Protein 4ZTK (pdb70)

Foldseek 3Di:
DADDPQADPLLVLQQVLQQVLCVQQVFQKKKKWKAFLAALHTHHIDMDGDDDDDDDLRDDKDFPFQQLQLQLQLLLVQVVDSLVCQLAVPLVVSLVSQVVSFDVSSVVLVVVLQWDVPQDDDPDDRSVVSSSNRSPSTIDGPSSSLSSQSCLLNQQFHNVVVRHRSGDNVSSVVSLCLQCSQVPHLLVLLDDPPAGWRKGWGWDADPDRKIKTKMWTFTSSVRGGMTMIMITIRTWHDDDPDIDGHNNVRVNNSNNSSCSVVD

Radius of gyration: 17.05 Å; Cα contacts (8 Å, |Δi|>4): 601; chains: 1; bounding box: 45×44×46 Å

Structure (mmCIF, N/CA/C/O backbone):
data_4ZTK
#
_entry.id   4ZTK
#
_cell.length_a   47.376
_cell.length_b   72.057
_cell.length_c   75.456
_cell.angle_alpha   90.000
_cell.angle_beta   90.000
_cell.angle_gamma   90.000
#
_symmetry.space_group_name_H-M   'P 21 21 21'
#
loop_
_entity.id
_entity.type
_entity.pdbx_description
1 polymer 'Cell division protein FtsI/penicillin binding protein 2'
2 non-polymer '2-[N-CYCLOHEXYLAMINO]ETHANE SULFONIC ACID'
3 water water
#
loop_
_atom_site.group_PDB
_atom_site.id
_atom_site.type_symbol
_atom_site.label_atom_id
_atom_site.label_alt_id
_atom_site.label_comp_id
_atom_site.label_asym_id
_atom_site.label_entity_id
_atom_site.label_seq_id
_atom_site.pdbx_PDB_ins_code
_atom_site.Cartn_x
_atom_site.Cartn_y
_atom_site.Cartn_z
_atom_site.occupancy
_atom_site.B_iso_or_equiv
_atom_site.auth_seq_id
_atom_site.auth_comp_id
_atom_site.auth_asym_id
_atom_site.auth_atom_id
_atom_site.pdbx_PDB_model_num
ATOM 1 N N . GLU A 1 14 ? 11.586 19.060 25.134 1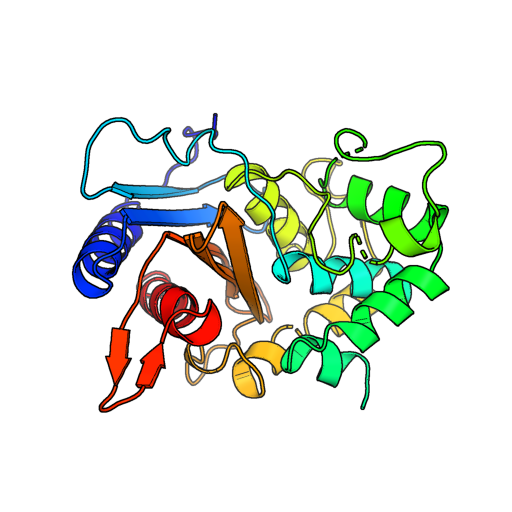.00 80.79 334 GLU A N 1
ATOM 2 C CA . GLU A 1 14 ? 11.457 20.300 25.894 1.00 87.13 334 GLU A CA 1
ATOM 3 C C . GLU A 1 14 ? 12.804 20.826 26.391 1.00 89.27 334 GLU A C 1
ATOM 4 O O . GLU A 1 14 ? 13.748 20.059 26.584 1.00 89.40 334 GLU A O 1
ATOM 10 N N . VAL A 1 15 ? 12.873 22.139 26.602 1.00 90.59 335 VAL A N 1
ATOM 11 C CA . VAL A 1 15 ? 14.112 22.811 26.991 1.00 93.68 335 VAL A CA 1
ATOM 12 C C . VAL A 1 15 ? 14.599 22.392 28.381 1.00 98.24 335 VAL A C 1
ATOM 13 O O . VAL A 1 15 ? 13.800 22.174 29.294 1.00 98.15 335 VAL A O 1
ATOM 17 N N . ASP A 1 16 ? 15.915 22.260 28.524 1.00 101.73 336 ASP A N 1
ATOM 18 C CA . ASP A 1 16 ? 16.530 21.962 29.810 1.00 106.58 336 ASP A CA 1
ATOM 19 C C . ASP A 1 16 ? 16.376 23.175 30.725 1.00 110.19 336 ASP A C 1
ATOM 20 O O . ASP A 1 16 ? 16.523 24.315 30.280 1.00 111.19 336 ASP A O 1
ATOM 25 N N . ILE A 1 17 ? 16.083 22.928 32.000 1.00 108.05 337 ILE A N 1
ATOM 26 C CA . ILE A 1 17 ? 15.761 24.006 32.936 1.00 102.61 337 ILE A CA 1
ATOM 27 C C . ILE A 1 17 ? 16.654 24.037 34.181 1.00 96.14 337 ILE A C 1
ATOM 28 O O . ILE A 1 17 ? 16.402 24.804 35.111 1.00 96.69 337 ILE A O 1
ATOM 33 N N . SER A 1 18 ? 17.703 23.221 34.189 1.00 91.24 338 SER A N 1
ATOM 34 C CA . SER A 1 18 ? 18.503 23.023 35.399 1.00 88.56 338 SER A CA 1
ATOM 35 C C . SER A 1 18 ? 19.491 24.150 35.722 1.00 84.92 338 SER A C 1
ATOM 36 O O . SER A 1 18 ? 19.712 24.466 36.892 1.00 88.38 338 SER A O 1
ATOM 39 N N . HIS A 1 19 ? 20.080 24.756 34.695 1.00 73.94 339 HIS A N 1
ATOM 40 C CA . HIS A 1 19 ? 21.151 25.732 34.904 1.00 69.41 339 HIS A CA 1
ATOM 41 C C . HIS A 1 19 ? 20.653 27.167 35.087 1.00 63.09 339 HIS A C 1
ATOM 42 O O . HIS A 1 19 ? 21.429 28.117 34.984 1.00 61.64 339 HIS A O 1
ATOM 49 N N . LEU A 1 20 ? 19.365 27.316 35.373 1.00 61.95 340 LEU A N 1
ATOM 50 C CA . LEU A 1 20 ? 18.729 28.632 35.427 1.00 58.11 340 LEU A CA 1
ATOM 51 C C . LEU A 1 20 ? 19.321 29.581 36.469 1.00 53.34 340 LEU A C 1
ATOM 52 O O . LEU A 1 20 ? 19.613 29.182 37.594 1.00 58.91 340 LEU A O 1
ATOM 57 N N . ASP A 1 21 ? 19.498 30.839 36.074 1.00 46.11 341 ASP A N 1
ATOM 58 C CA . ASP A 1 21 ? 19.971 31.886 36.975 1.00 49.98 341 ASP A CA 1
ATOM 59 C C . ASP A 1 21 ? 18.841 32.851 37.332 1.00 52.70 341 ASP A C 1
ATOM 60 O O . ASP A 1 21 ? 18.332 33.564 36.465 1.00 54.05 341 ASP A O 1
ATOM 65 N N . PRO A 1 22 ? 18.455 32.879 38.617 1.00 52.28 342 PRO A N 1
ATOM 66 C CA . PRO A 1 22 ? 17.322 33.658 39.135 1.00 46.75 342 PRO A CA 1
ATOM 67 C C . PRO A 1 22 ? 17.358 35.147 38.780 1.00 44.43 342 PRO A C 1
ATOM 68 O O . PRO A 1 22 ? 16.300 35.734 38.555 1.00 44.22 342 PRO A O 1
ATOM 72 N N . ARG A 1 23 ? 18.542 35.746 38.736 1.00 35.30 343 ARG A N 1
ATOM 73 C CA . ARG A 1 23 ? 18.665 37.148 38.340 1.00 44.63 343 ARG A CA 1
ATOM 74 C C . ARG A 1 23 ? 18.327 37.334 36.857 1.00 46.66 343 ARG A C 1
ATOM 75 O O . ARG A 1 23 ? 17.605 38.264 36.481 1.00 40.20 343 ARG A O 1
ATOM 91 N N . GLN A 1 25 ? 16.589 35.212 35.029 1.00 34.23 345 GLN A N 1
ATOM 92 C CA . GLN A 1 25 ? 15.213 34.770 34.851 1.00 39.60 345 GLN A CA 1
ATOM 93 C C . GLN A 1 25 ? 14.218 35.895 35.099 1.00 41.02 345 GLN A C 1
ATOM 94 O O . GLN A 1 25 ? 13.275 36.084 34.334 1.00 37.07 345 GLN A O 1
ATOM 100 N N . GLN A 1 26 ? 14.437 36.642 36.172 1.00 37.94 346 GLN A N 1
ATOM 101 C CA . GLN A 1 26 ? 13.550 37.738 36.528 1.00 38.07 346 GLN A CA 1
ATOM 102 C C . GLN A 1 26 ? 13.591 38.851 35.481 1.00 37.31 346 GLN A C 1
ATOM 103 O O . GLN A 1 26 ? 12.564 39.440 35.151 1.00 46.47 346 GLN A O 1
ATOM 109 N N . ILE A 1 27 ? 14.780 39.126 34.957 1.00 36.19 347 ILE A N 1
ATOM 110 C CA . ILE A 1 27 ? 14.937 40.088 33.869 1.00 35.44 347 ILE A CA 1
ATOM 111 C C . ILE A 1 27 ? 14.103 39.716 32.641 1.00 33.06 347 ILE A C 1
ATOM 112 O O . ILE A 1 27 ? 13.326 40.529 32.141 1.00 41.06 347 ILE A O 1
ATOM 117 N N . VAL A 1 28 ? 14.246 38.487 32.159 1.00 30.10 348 VAL A N 1
ATOM 118 C CA . VAL A 1 28 ? 13.548 38.105 30.933 1.00 33.33 348 VAL A CA 1
ATOM 119 C C . VAL A 1 28 ? 12.043 37.990 31.170 1.00 34.07 348 VAL A C 1
ATOM 120 O O . VAL A 1 28 ? 11.240 38.240 30.271 1.00 33.05 348 VAL A O 1
ATOM 124 N N . GLU A 1 29 ? 11.670 37.631 32.393 1.00 28.56 349 GLU A N 1
ATOM 125 C CA . GLU A 1 29 ? 10.264 37.568 32.775 1.00 42.13 349 GLU A CA 1
ATOM 126 C C . GLU A 1 29 ? 9.572 38.923 32.670 1.00 35.33 349 GLU A C 1
ATOM 127 O O . GLU A 1 29 ? 8.479 39.006 32.134 1.00 39.91 349 GLU A O 1
ATOM 133 N N . LYS A 1 30 ? 10.212 39.979 33.167 1.00 32.99 350 LYS A N 1
ATOM 134 C CA . LYS A 1 30 ? 9.661 41.330 33.052 1.00 35.88 350 LYS A CA 1
ATOM 135 C C . LYS A 1 30 ? 9.606 41.803 31.601 1.00 31.31 350 LYS A C 1
ATOM 136 O O . LYS A 1 30 ? 8.644 42.451 31.185 1.00 35.12 350 LYS A O 1
ATOM 142 N N . GLN A 1 31 ? 10.652 41.499 30.842 1.00 31.38 351 GLN A N 1
ATOM 143 C CA . GLN A 1 31 ? 10.787 42.036 29.492 1.00 33.35 351 GLN A CA 1
ATOM 144 C C . GLN A 1 31 ? 9.847 41.394 28.473 1.00 27.85 351 GLN A C 1
ATOM 145 O O . GLN A 1 31 ? 9.229 42.099 27.676 1.00 34.42 351 GLN A O 1
ATOM 151 N N . ILE A 1 32 ? 9.739 40.067 28.483 1.00 27.37 352 ILE A N 1
ATOM 152 C CA . ILE A 1 32 ? 8.916 39.391 27.472 1.00 27.11 352 ILE A CA 1
ATOM 153 C C . ILE A 1 32 ? 7.426 39.618 27.716 1.00 30.06 352 ILE A C 1
ATOM 154 O O . ILE A 1 32 ? 6.640 39.753 26.779 1.00 31.32 352 ILE A O 1
ATOM 159 N N . THR A 1 33 ? 7.041 39.671 28.984 1.00 30.51 353 THR A N 1
ATOM 160 C CA . THR A 1 33 ? 5.644 39.844 29.330 1.00 30.12 353 THR A CA 1
ATOM 161 C C . THR A 1 33 ? 5.206 41.256 28.913 1.00 40.38 353 THR A C 1
ATOM 162 O O . THR A 1 33 ? 4.096 41.455 28.411 1.00 39.72 353 THR A O 1
ATOM 166 N N . THR A 1 34 ? 6.108 42.221 29.075 1.00 31.99 354 THR A N 1
ATOM 167 C CA . THR A 1 34 ? 5.844 43.605 28.712 1.00 35.65 354 THR A CA 1
ATOM 168 C C . THR A 1 34 ? 5.785 43.740 27.195 1.00 37.01 354 THR A C 1
ATOM 169 O O . THR A 1 34 ? 4.904 44.408 26.652 1.00 33.39 354 THR A O 1
ATOM 173 N N . ALA A 1 35 ? 6.725 43.089 26.520 1.00 28.97 355 ALA A N 1
ATOM 174 C CA . ALA A 1 35 ? 6.813 43.162 25.065 1.00 31.61 355 ALA A CA 1
ATOM 175 C C . ALA A 1 35 ? 5.575 42.569 24.402 1.00 34.18 355 ALA A C 1
ATOM 176 O O . ALA A 1 35 ? 5.020 43.158 23.472 1.00 32.52 355 ALA A O 1
ATOM 178 N N . VAL A 1 36 ? 5.149 41.405 24.887 1.00 32.34 356 VAL A N 1
ATOM 179 C CA . VAL A 1 36 ? 3.981 40.721 24.333 1.00 29.73 356 VAL A CA 1
ATOM 180 C C . VAL A 1 36 ? 2.738 41.596 24.437 1.00 31.51 356 VAL A C 1
ATOM 181 O O . VAL A 1 36 ? 1.954 41.702 23.489 1.00 32.31 356 VAL A O 1
ATOM 185 N N . LYS A 1 37 ? 2.570 42.241 25.585 1.00 31.39 357 LYS A N 1
ATOM 186 C CA . LYS A 1 37 ? 1.448 43.152 25.767 1.00 36.25 357 LYS A CA 1
ATOM 187 C C . LYS A 1 37 ? 1.578 44.388 24.875 1.00 34.91 357 LYS A C 1
ATOM 188 O O . LYS A 1 37 ? 0.612 44.810 24.239 1.00 37.12 357 LYS A O 1
ATOM 194 N N . GLN A 1 38 ? 2.778 44.960 24.833 1.00 32.01 358 GLN A N 1
ATOM 195 C CA . GLN A 1 38 ? 3.032 46.165 24.049 1.00 43.92 358 GLN A CA 1
ATOM 196 C C . GLN A 1 38 ? 2.838 45.927 22.550 1.00 39.38 358 GLN A C 1
ATOM 197 O O . GLN A 1 38 ? 2.402 46.816 21.822 1.00 35.93 358 GLN A O 1
ATOM 203 N N . TYR A 1 39 ? 3.150 44.715 22.104 1.00 37.73 359 TYR A N 1
ATOM 204 C CA . TYR A 1 39 ? 3.089 44.373 20.689 1.00 36.43 359 TYR A CA 1
ATOM 205 C C . TYR A 1 39 ? 1.766 43.716 20.318 1.00 37.44 359 TYR A C 1
ATOM 206 O O . TYR A 1 39 ? 1.585 43.294 19.172 1.00 34.04 359 TYR A O 1
ATOM 215 N N . HIS A 1 40 ? 0.852 43.625 21.284 1.00 35.54 360 HIS A N 1
ATOM 216 C CA . HIS A 1 40 ? -0.400 42.893 21.103 1.00 33.01 360 HIS A CA 1
ATOM 217 C C . HIS A 1 40 ? -0.136 41.516 20.503 1.00 37.67 360 HIS A C 1
ATOM 218 O O . HIS A 1 40 ? -0.895 41.043 19.664 1.00 38.90 360 HIS A O 1
ATOM 225 N N . ALA A 1 41 ? 0.955 40.889 20.923 1.00 33.69 361 ALA A N 1
ATOM 226 C CA . ALA A 1 41 ? 1.394 39.640 20.318 1.00 35.44 361 ALA A CA 1
ATOM 227 C C . ALA A 1 41 ? 0.573 38.452 20.800 1.00 37.95 361 ALA A C 1
ATOM 228 O O . ALA A 1 41 ? 0.023 38.464 21.902 1.00 37.30 361 ALA A O 1
ATOM 230 N N . LYS A 1 42 ? 0.498 37.421 19.967 1.00 40.46 362 LYS A N 1
ATOM 231 C CA . LYS A 1 42 ? -0.142 36.178 20.368 1.00 38.20 362 LYS A CA 1
ATOM 232 C C . LYS A 1 42 ? 0.686 35.512 21.462 1.00 38.97 362 LYS A C 1
ATOM 233 O O . LYS A 1 42 ? 0.147 35.030 22.457 1.00 38.12 362 LYS A O 1
ATOM 239 N N . SER A 1 43 ? 2.002 35.492 21.268 1.00 38.34 363 SER A N 1
ATOM 240 C CA . SER A 1 43 ? 2.921 34.993 22.285 1.00 34.61 363 SER A CA 1
ATOM 241 C C . SER A 1 43 ? 4.323 35.551 22.078 1.00 33.27 363 SER A C 1
ATOM 242 O O . SER A 1 43 ? 4.598 36.244 21.099 1.00 33.12 363 SER A O 1
ATOM 245 N N . GLY A 1 44 ? 5.216 35.232 23.002 1.00 32.12 364 GLY A N 1
ATOM 246 C CA . GLY A 1 44 ? 6.597 35.642 22.872 1.00 29.88 364 GLY A CA 1
ATOM 247 C C . GLY A 1 44 ? 7.465 34.863 23.828 1.00 26.07 364 GLY A C 1
ATOM 248 O O . GLY A 1 44 ? 6.983 34.362 24.840 1.00 31.59 364 GLY A O 1
ATOM 249 N N . VAL A 1 45 ? 8.748 34.767 23.511 1.00 28.38 365 VAL A N 1
ATOM 250 C CA . VAL A 1 45 ? 9.684 34.025 24.338 1.00 32.05 365 VAL A CA 1
ATOM 251 C C . VAL A 1 45 ? 11.056 34.684 24.290 1.00 30.66 365 VAL A C 1
ATOM 252 O O . VAL A 1 45 ? 11.460 35.213 23.255 1.00 30.08 365 VAL A O 1
ATOM 256 N N . ILE A 1 46 ? 11.751 34.681 25.424 1.00 27.55 366 ILE A N 1
ATOM 257 C CA . ILE A 1 46 ? 13.149 35.080 25.475 1.00 27.32 366 ILE A CA 1
ATOM 258 C C . ILE A 1 46 ? 13.968 33.989 26.150 1.00 28.29 366 ILE A C 1
ATOM 259 O O . ILE A 1 46 ? 13.578 33.456 27.192 1.00 29.79 366 ILE A O 1
ATOM 264 N N . ALA A 1 47 ? 15.108 33.660 25.559 1.00 30.35 367 ALA A N 1
ATOM 265 C CA . ALA A 1 47 ? 16.018 32.704 26.167 1.00 34.47 367 ALA A CA 1
ATOM 266 C C . ALA A 1 47 ? 17.422 33.284 26.235 1.00 29.08 367 ALA A C 1
ATOM 267 O O . ALA A 1 47 ? 17.838 34.033 25.347 1.00 25.63 367 ALA A O 1
ATOM 269 N N . ILE A 1 48 ? 18.131 32.958 27.310 1.00 29.94 368 ILE A N 1
ATOM 270 C CA . ILE A 1 48 ? 19.526 33.344 27.475 1.00 31.34 368 ILE A CA 1
ATOM 271 C C . ILE A 1 48 ? 20.348 32.079 27.659 1.00 31.46 368 ILE A C 1
ATOM 272 O O . ILE A 1 48 ? 19.909 31.149 28.319 1.00 30.45 368 ILE A O 1
ATOM 277 N N . ALA A 1 49 ? 21.532 32.041 27.061 1.00 30.69 369 ALA A N 1
ATOM 278 C CA . ALA A 1 49 ? 22.414 30.894 27.205 1.00 30.69 369 ALA A CA 1
ATOM 279 C C . ALA A 1 49 ? 23.829 31.353 27.521 1.00 32.52 369 ALA A C 1
ATOM 280 O O . ALA A 1 49 ? 24.229 32.467 27.177 1.00 28.64 369 ALA A O 1
ATOM 282 N N . ASP A 1 50 ? 24.583 30.480 28.176 1.00 33.72 370 ASP A N 1
ATOM 283 C CA . ASP A 1 50 ? 25.969 30.757 28.529 1.00 38.61 370 ASP A CA 1
ATOM 284 C C . ASP A 1 50 ? 26.896 30.381 27.370 1.00 34.13 370 ASP A C 1
ATOM 285 O O . ASP A 1 50 ? 26.902 29.236 26.923 1.00 38.78 370 ASP A O 1
ATOM 290 N N . PRO A 1 51 ? 27.675 31.355 26.871 1.00 34.60 371 PRO A N 1
ATOM 291 C CA . PRO A 1 51 ? 28.560 31.161 25.714 1.00 40.20 371 PRO A CA 1
ATOM 292 C C . PRO A 1 51 ? 29.576 30.019 25.854 1.00 43.74 371 PRO A C 1
ATOM 293 O O . PRO A 1 51 ? 29.977 29.463 24.839 1.00 51.00 371 PRO A O 1
ATOM 297 N N . GLN A 1 52 ? 29.983 29.677 27.073 1.00 47.97 372 GLN A N 1
ATOM 298 C CA . GLN A 1 52 ? 31.008 28.649 27.268 1.00 58.22 372 GLN A CA 1
ATOM 299 C C . GLN A 1 52 ? 30.460 27.229 27.201 1.00 58.91 372 GLN A C 1
ATOM 300 O O . GLN A 1 52 ? 31.152 26.313 26.759 1.00 60.99 372 GLN A O 1
ATOM 306 N N . THR A 1 53 ? 29.223 27.052 27.649 1.00 57.29 373 THR A N 1
ATOM 307 C CA . THR A 1 53 ? 28.651 25.720 27.803 1.00 52.94 373 THR A CA 1
ATOM 308 C C . THR A 1 53 ? 27.442 25.502 26.905 1.00 48.01 373 THR A C 1
ATOM 309 O O . THR A 1 53 ? 27.095 24.367 26.582 1.00 47.67 373 THR A O 1
ATOM 313 N N . GLY A 1 54 ? 26.788 26.592 26.521 1.00 41.31 374 GLY A N 1
ATOM 314 C CA . GLY A 1 54 ? 25.564 26.501 25.745 1.00 44.28 374 GLY A CA 1
ATOM 315 C C . GLY A 1 54 ? 24.335 26.232 26.599 1.00 45.50 374 GLY A C 1
ATOM 316 O O . GLY A 1 54 ? 23.220 26.160 26.080 1.00 46.03 374 GLY A O 1
ATOM 317 N N . ASN A 1 55 ? 24.534 26.083 27.907 1.00 38.61 375 ASN A N 1
ATOM 318 C CA . ASN A 1 55 ? 23.422 25.863 28.831 1.00 36.51 375 ASN A CA 1
ATOM 319 C C . ASN A 1 55 ? 22.455 27.038 28.837 1.00 34.81 375 ASN A C 1
ATOM 320 O O . ASN A 1 55 ? 22.879 28.191 28.830 1.00 32.02 375 ASN A O 1
ATOM 325 N N . ILE A 1 56 ? 21.160 26.741 28.848 1.00 36.01 376 ILE A N 1
ATOM 326 C CA . ILE A 1 56 ? 20.141 27.764 29.032 1.00 42.47 376 ILE A CA 1
ATOM 327 C C . ILE A 1 56 ? 20.201 28.243 30.472 1.00 46.79 376 ILE A C 1
ATOM 328 O O . ILE A 1 56 ? 20.134 27.432 31.399 1.00 40.06 376 ILE A O 1
ATOM 333 N N . ILE A 1 57 ? 20.336 29.552 30.667 1.00 37.34 377 ILE A N 1
ATOM 334 C CA . ILE A 1 57 ? 20.389 30.103 32.018 1.00 37.59 377 ILE A CA 1
ATOM 335 C C . ILE A 1 57 ? 19.175 30.967 32.334 1.00 37.90 377 ILE A C 1
ATOM 336 O O . ILE A 1 57 ? 19.002 31.418 33.463 1.00 40.75 377 ILE A O 1
ATOM 341 N N . ALA A 1 58 ? 18.342 31.200 31.327 1.00 34.29 378 ALA A N 1
ATOM 342 C CA . ALA A 1 58 ? 17.053 31.846 31.536 1.00 35.16 378 ALA A CA 1
ATOM 343 C C . ALA A 1 58 ? 16.129 31.566 30.360 1.00 32.56 378 ALA A C 1
ATOM 344 O O . ALA A 1 58 ? 16.572 31.472 29.211 1.00 30.99 378 ALA A O 1
ATOM 346 N N . PHE A 1 59 ? 14.843 31.436 30.660 1.00 32.99 379 PHE A N 1
ATOM 347 C CA . PHE A 1 59 ? 13.838 31.112 29.660 1.00 35.53 379 PHE A CA 1
ATOM 348 C C . PHE A 1 59 ? 12.494 31.602 30.178 1.00 36.73 379 PHE A C 1
ATOM 349 O O . PHE A 1 59 ? 12.044 31.172 31.235 1.00 41.85 379 PHE A O 1
ATOM 357 N N . ALA A 1 60 ? 11.855 32.507 29.447 1.00 34.73 380 ALA A N 1
ATOM 358 C CA . ALA A 1 60 ? 10.519 32.957 29.826 1.00 34.13 380 ALA A CA 1
ATOM 359 C C . ALA A 1 60 ? 9.639 33.179 28.608 1.00 36.39 380 ALA A C 1
ATOM 360 O O . ALA A 1 60 ? 10.111 33.622 27.558 1.00 37.12 380 ALA A O 1
ATOM 362 N N . GLU A 1 61 ? 8.358 32.867 28.755 1.00 29.35 381 GLU A N 1
ATOM 363 C CA . GLU A 1 61 ? 7.393 33.101 27.689 1.00 33.40 381 GLU A CA 1
ATOM 364 C C . GLU A 1 61 ? 6.106 33.704 28.239 1.00 30.44 381 GLU A C 1
ATOM 365 O O . GLU A 1 61 ? 5.791 33.551 29.417 1.00 36.52 381 GLU A O 1
ATOM 371 N N . SER A 1 62 ? 5.376 34.397 27.376 1.00 34.79 382 SER A N 1
ATOM 372 C CA . SER A 1 62 ? 4.097 34.991 27.733 1.00 37.53 382 SER A CA 1
ATOM 373 C C . SER A 1 62 ? 3.146 34.822 26.559 1.00 45.72 382 SER A C 1
ATOM 374 O O . SER A 1 62 ? 3.528 35.070 25.413 1.00 36.93 382 SER A O 1
ATOM 377 N N . SER A 1 63 ? 1.920 34.384 26.842 1.00 51.07 383 SER A N 1
ATOM 378 C CA . SER A 1 63 ? 0.914 34.164 25.801 1.00 64.24 383 SER A CA 1
ATOM 379 C C . SER A 1 63 ? -0.408 34.799 26.198 1.00 69.47 383 SER A C 1
ATOM 380 O O . SER A 1 63 ? -0.831 34.681 27.346 1.00 64.18 383 SER A O 1
ATOM 383 N N . LYS A 1 64 ? -1.067 35.462 25.251 1.00 78.37 384 LYS A N 1
ATOM 384 C CA . LYS A 1 64 ? -2.296 36.187 25.568 1.00 86.68 384 LYS A CA 1
ATOM 385 C C . LYS A 1 64 ? -3.510 35.274 25.739 1.00 92.55 384 LYS A C 1
ATOM 386 O O . LYS A 1 64 ? -4.381 35.541 26.568 1.00 93.18 384 LYS A O 1
ATOM 392 N N . ASN A 1 65 ? -3.563 34.194 24.968 1.00 95.53 385 ASN A N 1
ATOM 393 C CA . ASN A 1 65 ? -4.700 33.284 25.039 1.00 99.41 385 ASN A CA 1
ATOM 394 C C . ASN A 1 65 ? -4.332 31.863 25.457 1.00 93.36 385 ASN A C 1
ATOM 395 O O . ASN A 1 65 ? -3.211 31.600 25.893 1.00 89.32 385 ASN A O 1
ATOM 400 N N . LYS A 1 66 ? -5.292 30.955 25.318 1.00 94.37 386 LYS A N 1
ATOM 401 C CA . LYS A 1 66 ? -5.148 29.582 25.784 1.00 92.26 386 LYS A CA 1
ATOM 402 C C . LYS A 1 66 ? -4.665 28.651 24.680 1.00 90.42 386 LYS A C 1
ATOM 403 O O . LYS A 1 66 ? -4.571 29.042 23.517 1.00 95.61 386 LYS A O 1
ATOM 409 N N . GLY A 1 67 ? -4.359 27.414 25.059 1.00 84.06 387 GLY A N 1
ATOM 410 C CA . GLY A 1 67 ? -4.146 26.343 24.103 1.00 80.42 387 GLY A CA 1
ATOM 411 C C . GLY A 1 67 ? -2.829 26.322 23.354 1.00 77.12 387 GLY A C 1
ATOM 412 O O . GLY A 1 67 ? -2.523 25.341 22.676 1.00 76.21 387 GLY A O 1
ATOM 413 N N . LEU A 1 68 ? -2.048 27.392 23.460 1.00 75.18 388 LEU A N 1
ATOM 414 C CA . LEU A 1 68 ? -0.761 27.440 22.776 1.00 72.07 388 LEU A CA 1
ATOM 415 C C . LEU A 1 68 ? 0.206 26.399 23.324 1.00 66.19 388 LEU A C 1
ATOM 416 O O . LEU A 1 68 ? 0.277 26.177 24.534 1.00 59.92 388 LEU A O 1
ATOM 421 N N . GLU A 1 69 ? 0.944 25.755 22.426 1.00 63.39 389 GLU A N 1
ATOM 422 C CA . GLU A 1 69 ? 2.046 24.905 22.842 1.00 58.52 389 GLU A CA 1
ATOM 423 C C . GLU A 1 69 ? 3.146 25.795 23.391 1.00 54.23 389 GLU A C 1
ATOM 424 O O . GLU A 1 69 ? 3.420 26.863 22.845 1.00 56.09 389 GLU A O 1
ATOM 430 N N . SER A 1 70 ? 3.767 25.365 24.482 1.00 49.19 390 SER A N 1
ATOM 431 C CA . SER A 1 70 ? 4.859 26.120 25.066 1.00 44.79 390 SER A CA 1
ATOM 432 C C . SER A 1 70 ? 6.038 26.224 24.103 1.00 44.32 390 SER A C 1
ATOM 433 O O . SER A 1 70 ? 6.320 25.293 23.350 1.00 40.02 390 SER A O 1
ATOM 436 N N . TRP A 1 71 ? 6.733 27.357 24.143 1.00 39.59 391 TRP A N 1
ATOM 437 C CA . TRP A 1 71 ? 7.960 27.526 23.376 1.00 32.84 391 TRP A CA 1
ATOM 438 C C . TRP A 1 71 ? 9.086 26.640 23.903 1.00 38.49 391 TRP A C 1
ATOM 439 O O . TRP A 1 71 ? 10.163 26.591 23.316 1.00 36.76 391 TRP A O 1
ATOM 450 N N . LYS A 1 72 ? 8.845 25.953 25.017 1.00 42.04 392 LYS A N 1
ATOM 451 C CA . LYS A 1 72 ? 9.813 24.997 25.533 1.00 45.08 392 LYS A CA 1
ATOM 452 C C . LYS A 1 72 ? 9.966 23.834 24.560 1.00 43.16 392 LYS A C 1
ATOM 453 O O . LYS A 1 72 ? 11.025 23.210 24.492 1.00 39.18 392 LYS A O 1
ATOM 459 N N . SER A 1 73 ? 8.910 23.548 23.802 1.00 41.84 393 SER A N 1
ATOM 460 C CA . SER A 1 73 ? 8.932 22.420 22.872 1.00 42.96 393 SER A CA 1
ATOM 461 C C . SER A 1 73 ? 8.570 22.775 21.423 1.00 45.96 393 SER A C 1
ATOM 462 O O . SER A 1 73 ? 8.797 21.975 20.513 1.00 44.18 393 SER A O 1
ATOM 465 N N . ARG A 1 74 ? 8.022 23.968 21.211 1.00 41.01 394 ARG A N 1
ATOM 466 C CA . ARG A 1 74 ? 7.499 24.363 19.898 1.00 39.08 394 ARG A CA 1
ATOM 467 C C . ARG A 1 74 ? 8.540 24.345 18.770 1.00 36.21 394 ARG A C 1
ATOM 468 O O . ARG A 1 74 ? 9.654 24.843 18.925 1.00 35.57 394 ARG A O 1
ATOM 476 N N . ILE A 1 75 ? 8.158 23.770 17.635 1.00 38.45 395 ILE A N 1
ATOM 477 C CA . ILE A 1 75 ? 9.043 23.658 16.482 1.00 38.44 395 ILE A CA 1
ATOM 478 C C . ILE A 1 75 ? 8.731 24.741 15.461 1.00 38.57 395 ILE A C 1
ATOM 479 O O . ILE A 1 75 ? 7.580 24.930 15.075 1.00 41.45 395 ILE A O 1
ATOM 484 N N . PHE A 1 76 ? 9.762 25.450 15.019 1.00 36.41 396 PHE A N 1
ATOM 485 C CA . PHE A 1 76 ? 9.567 26.530 14.066 1.00 36.05 396 PHE A CA 1
ATOM 486 C C . PHE A 1 76 ? 10.730 26.626 13.088 1.00 35.46 396 PHE A C 1
ATOM 487 O O . PHE A 1 76 ? 11.719 25.904 13.205 1.00 37.38 396 PHE A O 1
ATOM 495 N N . SER A 1 77 ? 10.589 27.504 12.105 1.00 35.43 397 SER A N 1
ATOM 496 C CA . SER A 1 77 ? 11.652 27.754 11.146 1.00 33.49 397 SER A CA 1
ATOM 497 C C . SER A 1 77 ? 12.447 28.973 11.602 1.00 31.75 397 SER A C 1
ATOM 498 O O . SER A 1 77 ? 11.870 29.927 12.122 1.00 32.09 397 SER A O 1
ATOM 501 N N . PRO A 1 78 ? 13.779 28.934 11.434 1.00 30.75 398 PRO A N 1
ATOM 502 C CA . PRO A 1 78 ? 14.648 30.003 11.933 1.00 28.88 398 PRO A CA 1
ATOM 503 C C . PRO A 1 78 ? 14.670 31.215 11.010 1.00 30.97 398 PRO A C 1
ATOM 504 O O . PRO A 1 78 ? 15.119 32.286 11.423 1.00 26.49 398 PRO A O 1
ATOM 508 N N . GLY A 1 79 ? 14.189 31.045 9.783 1.00 28.81 399 GLY A N 1
ATOM 509 C CA . GLY A 1 79 ? 14.225 32.109 8.798 1.00 22.51 399 GLY A CA 1
ATOM 510 C C . GLY A 1 79 ? 15.639 32.617 8.605 1.00 25.62 399 GLY A C 1
ATOM 511 O O . GLY A 1 79 ? 16.595 31.835 8.632 1.00 24.70 399 GLY A O 1
ATOM 512 N N . SER A 1 80 ? 15.781 33.930 8.451 1.00 20.57 400 SER A N 1
ATOM 513 C CA . SER A 1 80 ? 17.084 34.526 8.152 1.00 22.05 400 SER A CA 1
ATOM 514 C C . SER A 1 80 ? 18.133 34.441 9.277 1.00 23.53 400 SER A C 1
ATOM 515 O O . SER A 1 80 ? 19.293 34.794 9.058 1.00 26.08 400 SER A O 1
ATOM 518 N N . THR A 1 81 ? 17.753 33.970 10.465 1.00 25.29 401 THR A N 1
ATOM 519 C CA . THR A 1 81 ? 18.758 33.738 11.505 1.00 23.25 401 THR A CA 1
ATOM 520 C C . THR A 1 81 ? 19.680 32.564 11.141 1.00 25.67 401 THR A C 1
ATOM 521 O O . THR A 1 81 ? 20.696 32.351 11.797 1.00 22.76 401 THR A O 1
ATOM 525 N N . ILE A 1 82 ? 19.335 31.825 10.085 1.00 26.42 402 ILE A N 1
ATOM 526 C CA . ILE A 1 82 ? 20.221 30.779 9.559 1.00 25.74 402 ILE A CA 1
ATOM 527 C C . ILE A 1 82 ? 21.385 31.372 8.761 1.00 27.20 402 ILE A C 1
ATOM 528 O O . ILE A 1 82 ? 22.433 30.747 8.630 1.00 24.21 402 ILE A O 1
ATOM 533 N N . LYS A 1 83 ? 21.189 32.576 8.225 1.00 25.06 403 LYS A N 1
ATOM 534 C CA . LYS A 1 83 ? 22.135 33.174 7.278 1.00 24.79 403 LYS A CA 1
ATOM 535 C C . LYS A 1 83 ? 23.602 33.229 7.734 1.00 24.44 403 LYS A C 1
ATOM 536 O O . LYS A 1 83 ? 24.493 32.939 6.936 1.00 27.22 403 LYS A O 1
ATOM 542 N N . PRO A 1 84 ? 23.863 33.607 9.006 1.00 22.94 404 PRO A N 1
ATOM 543 C CA . PRO A 1 84 ? 25.259 33.598 9.469 1.00 22.78 404 PRO A CA 1
ATOM 544 C C . PRO A 1 84 ? 25.943 32.240 9.333 1.00 25.17 404 PRO A C 1
ATOM 545 O O . PRO A 1 84 ? 27.147 32.194 9.072 1.00 26.74 404 PRO A O 1
ATOM 549 N N . PHE A 1 85 ? 25.188 31.158 9.500 1.00 22.57 405 PHE A N 1
ATOM 550 C CA . PHE A 1 85 ? 25.754 29.812 9.415 1.00 23.12 405 PHE A CA 1
ATOM 551 C C . PHE A 1 85 ? 25.997 29.383 7.967 1.00 30.22 405 PHE A C 1
ATOM 552 O O . PHE A 1 85 ? 26.974 28.686 7.675 1.00 27.84 405 PHE A O 1
ATOM 560 N N . ILE A 1 86 ? 25.109 29.801 7.068 1.00 25.44 406 ILE A N 1
ATOM 561 C CA . ILE A 1 86 ? 25.320 29.601 5.637 1.00 27.57 406 ILE A CA 1
ATOM 562 C C . ILE A 1 86 ? 26.616 30.287 5.226 1.00 22.58 406 ILE A C 1
ATOM 563 O O . ILE A 1 86 ? 27.456 29.697 4.554 1.00 29.64 406 ILE A O 1
ATOM 568 N N . ALA A 1 87 ? 26.773 31.536 5.650 1.00 25.70 407 ALA A N 1
ATOM 569 C CA . ALA A 1 87 ? 27.975 32.305 5.349 1.00 31.10 407 ALA A CA 1
ATOM 570 C C . ALA A 1 87 ? 29.220 31.651 5.938 1.00 29.64 407 ALA A C 1
ATOM 571 O O . ALA A 1 87 ? 30.257 31.582 5.281 1.00 32.10 407 ALA A O 1
ATOM 573 N N . ALA A 1 88 ? 29.113 31.183 7.179 1.00 33.82 408 ALA A N 1
ATOM 574 C CA . ALA A 1 88 ? 30.233 30.547 7.867 1.00 31.33 408 ALA A CA 1
ATOM 575 C C . ALA A 1 88 ? 30.703 29.313 7.116 1.00 29.54 408 ALA A C 1
ATOM 576 O O . ALA A 1 88 ? 31.901 29.126 6.901 1.00 29.87 408 ALA A O 1
ATOM 578 N N . ALA A 1 89 ? 29.751 28.475 6.716 1.00 31.27 409 ALA A N 1
ATOM 579 C CA . ALA A 1 89 ? 30.062 27.260 5.971 1.00 35.65 409 ALA A CA 1
ATOM 580 C C . ALA A 1 89 ? 30.779 27.584 4.665 1.00 35.39 409 ALA A C 1
ATOM 581 O O . ALA A 1 89 ? 31.742 26.913 4.293 1.00 35.34 409 ALA A O 1
ATOM 583 N N . ALA A 1 90 ? 30.313 28.622 3.977 1.00 32.75 410 ALA A N 1
ATOM 584 C CA . ALA A 1 90 ? 30.876 29.002 2.687 1.00 35.52 410 ALA A CA 1
ATOM 585 C C . ALA A 1 90 ? 32.272 29.592 2.835 1.00 37.60 410 ALA A C 1
ATOM 586 O O . ALA A 1 90 ? 33.178 29.267 2.065 1.00 43.42 410 ALA A O 1
ATOM 588 N N . ILE A 1 91 ? 32.427 30.474 3.817 1.00 32.95 411 ILE A N 1
ATOM 589 C CA . ILE A 1 91 ? 33.706 31.119 4.102 1.00 35.47 411 ILE A CA 1
ATOM 590 C C . ILE A 1 91 ? 34.746 30.101 4.565 1.00 41.04 411 ILE A C 1
ATOM 591 O O . ILE A 1 91 ? 35.918 30.188 4.208 1.00 44.35 411 ILE A O 1
ATOM 596 N N . ASN A 1 92 ? 34.309 29.129 5.357 1.00 39.63 412 ASN A N 1
ATOM 597 C CA . ASN A 1 92 ? 35.235 28.192 5.979 1.00 38.03 412 ASN A CA 1
ATOM 598 C C . ASN A 1 92 ? 35.782 27.135 5.023 1.00 42.55 412 ASN A C 1
ATOM 599 O O . ASN A 1 92 ? 36.858 26.582 5.259 1.00 46.12 412 ASN A O 1
ATOM 604 N N . SER A 1 93 ? 35.046 26.864 3.946 1.00 48.09 413 SER A N 1
ATOM 605 C CA . SER A 1 93 ? 35.427 25.820 2.993 1.00 57.37 413 SER A CA 1
ATOM 606 C C . SER A 1 93 ? 36.386 26.323 1.914 1.00 63.87 413 SER A C 1
ATOM 607 O O . SER A 1 93 ? 36.351 27.491 1.526 1.00 69.31 413 SER A O 1
ATOM 610 N N . ALA A 1 125 ? 28.308 45.500 -2.345 1.00 75.13 445 ALA A N 1
ATOM 611 C CA . ALA A 1 125 ? 27.511 44.295 -2.540 1.00 71.80 445 ALA A CA 1
ATOM 612 C C . ALA A 1 125 ? 28.274 43.051 -2.088 1.00 73.40 445 ALA A C 1
ATOM 613 O O . ALA A 1 125 ? 28.249 42.017 -2.758 1.00 77.61 445 ALA A O 1
ATOM 615 N N . SER A 1 126 ? 28.947 43.161 -0.946 1.00 65.05 446 SER A N 1
ATOM 616 C CA . SER A 1 126 ? 29.752 42.067 -0.408 1.00 53.45 446 SER A CA 1
ATOM 617 C C . SER A 1 126 ? 28.918 41.110 0.439 1.00 43.90 446 SER A C 1
ATOM 618 O O . SER A 1 126 ? 27.739 41.355 0.701 1.00 34.90 446 SER A O 1
ATOM 621 N N . LEU A 1 127 ? 29.538 40.019 0.870 1.00 37.01 447 LEU A N 1
ATOM 622 C CA . LEU A 1 127 ? 28.843 39.051 1.701 1.00 40.19 447 LEU A CA 1
ATOM 623 C C . LEU A 1 127 ? 28.448 39.706 3.020 1.00 43.67 447 LEU A C 1
ATOM 624 O O . LEU A 1 127 ? 27.363 39.453 3.547 1.00 35.63 447 LEU A O 1
ATOM 629 N N . ALA A 1 128 ? 29.322 40.568 3.534 1.00 40.43 448 ALA A N 1
ATOM 630 C CA . ALA A 1 128 ? 29.049 41.293 4.770 1.00 40.53 448 ALA A CA 1
ATOM 631 C C . ALA A 1 128 ? 27.814 42.173 4.623 1.00 34.82 448 ALA A C 1
ATOM 632 O O . ALA A 1 128 ? 27.000 42.273 5.537 1.00 38.30 448 ALA A O 1
ATOM 634 N N . ASP A 1 129 ? 27.684 42.810 3.464 1.00 34.53 449 ASP A N 1
ATOM 635 C CA . ASP A 1 129 ? 26.540 43.669 3.180 1.00 38.22 449 ASP A CA 1
ATOM 636 C C . ASP A 1 129 ? 25.263 42.842 3.104 1.00 39.27 449 ASP A C 1
ATOM 637 O O . ASP A 1 129 ? 24.202 43.272 3.562 1.00 36.70 449 ASP A O 1
ATOM 642 N N . ALA A 1 130 ? 25.377 41.655 2.514 1.00 39.93 450 ALA A N 1
ATOM 643 C CA . ALA A 1 130 ? 24.235 40.767 2.338 1.00 33.82 450 ALA A CA 1
ATOM 644 C C . ALA A 1 130 ? 23.724 40.239 3.675 1.00 31.53 450 ALA A C 1
ATOM 645 O O . ALA A 1 130 ? 22.523 40.069 3.857 1.00 37.09 450 ALA A O 1
ATOM 647 N N . ILE A 1 131 ? 24.633 39.980 4.610 1.00 30.79 451 ILE A N 1
ATOM 648 C CA . ILE A 1 131 ? 24.233 39.599 5.966 1.00 28.59 451 ILE A CA 1
ATOM 649 C C . ILE A 1 131 ? 23.576 40.781 6.690 1.00 29.78 451 ILE A C 1
ATOM 650 O O . ILE A 1 131 ? 22.514 40.638 7.296 1.00 29.89 451 ILE A O 1
ATOM 655 N N . ALA A 1 132 ? 24.214 41.945 6.611 1.00 28.44 452 ALA A N 1
ATOM 656 C CA . ALA A 1 132 ? 23.735 43.157 7.286 1.00 36.05 452 ALA A CA 1
ATOM 657 C C . ALA A 1 132 ? 22.336 43.570 6.834 1.00 33.29 452 ALA A C 1
ATOM 658 O O . ALA A 1 132 ? 21.474 43.880 7.653 1.00 33.27 452 ALA A O 1
ATOM 660 N N . LYS A 1 133 ? 22.115 43.575 5.525 1.00 36.12 453 LYS A N 1
ATOM 661 C CA . LYS A 1 133 ? 20.825 43.970 4.979 1.00 26.40 453 LYS A CA 1
ATOM 662 C C . LYS A 1 133 ? 19.898 42.773 4.812 1.00 30.71 453 LYS A C 1
ATOM 663 O O . LYS A 1 133 ? 18.730 42.933 4.472 1.00 34.12 453 LYS A O 1
ATOM 669 N N . SER A 1 134 ? 20.430 41.581 5.072 1.00 26.58 454 SER A N 1
ATOM 670 C CA . SER A 1 134 ? 19.674 40.333 4.963 1.00 27.92 454 SER A CA 1
ATOM 671 C C . SER A 1 134 ? 19.132 40.115 3.547 1.00 31.33 454 SER A C 1
ATOM 672 O O . SER A 1 134 ? 17.931 39.936 3.347 1.00 34.13 454 SER A O 1
ATOM 675 N N . ILE A 1 135 ? 20.037 40.118 2.575 1.00 33.49 455 ILE A N 1
ATOM 676 C CA . ILE A 1 135 ? 19.670 40.008 1.166 1.00 28.50 455 ILE A CA 1
ATOM 677 C C . ILE A 1 135 ? 19.535 38.545 0.741 1.00 33.74 455 ILE A C 1
ATOM 678 O O . ILE A 1 135 ? 20.529 37.827 0.619 1.00 31.97 455 ILE A O 1
ATOM 683 N N . ASN A 1 136 ? 18.292 38.119 0.527 1.00 33.48 456 ASN A N 1
ATOM 684 C CA . ASN A 1 136 ? 17.974 36.721 0.254 1.00 35.53 456 ASN A CA 1
ATOM 685 C C . ASN A 1 136 ? 18.673 36.135 -0.973 1.00 32.64 456 ASN A C 1
ATOM 686 O O . ASN A 1 136 ? 19.288 35.073 -0.891 1.00 34.19 456 ASN A O 1
ATOM 691 N N . VAL A 1 137 ? 18.570 36.820 -2.107 1.00 30.03 457 VAL A N 1
ATOM 692 C CA . VAL A 1 137 ? 19.127 36.298 -3.355 1.00 39.37 457 VAL A CA 1
ATOM 693 C C . VAL A 1 137 ? 20.630 36.034 -3.230 1.00 39.35 457 VAL A C 1
ATOM 694 O O . VAL A 1 137 ? 21.128 35.029 -3.730 1.00 36.44 457 VAL A O 1
ATOM 698 N N . CYS A 1 138 ? 21.339 36.910 -2.523 1.00 39.18 458 CYS A N 1
ATOM 699 C CA . CYS A 1 138 ? 22.779 36.741 -2.342 1.00 39.21 458 CYS A CA 1
ATOM 700 C C . CYS A 1 138 ? 23.130 35.531 -1.482 1.00 32.72 458 CYS A C 1
ATOM 701 O O . CYS A 1 138 ? 24.000 34.742 -1.851 1.00 32.56 458 CYS A O 1
ATOM 704 N N . LEU A 1 139 ? 22.468 35.387 -0.338 1.00 29.56 459 LEU A N 1
ATOM 705 C CA . LEU A 1 139 ? 22.736 34.246 0.531 1.00 25.60 459 LEU A CA 1
ATOM 706 C C . LEU A 1 139 ? 22.350 32.931 -0.140 1.00 31.76 459 LEU A C 1
ATOM 707 O O . LEU A 1 139 ? 23.008 31.903 0.058 1.00 30.85 459 LEU A O 1
ATOM 712 N N . ILE A 1 140 ? 21.286 32.963 -0.936 1.00 30.92 460 ILE A N 1
ATOM 713 C CA . ILE A 1 140 ? 20.881 31.775 -1.671 1.00 29.54 460 ILE A CA 1
ATOM 714 C C . ILE A 1 140 ? 21.974 31.371 -2.656 1.00 31.37 460 ILE A C 1
ATOM 715 O O . ILE A 1 140 ? 22.344 30.199 -2.748 1.00 31.72 460 ILE A O 1
ATOM 720 N N . ARG A 1 141 ? 22.495 32.355 -3.381 1.00 34.82 461 ARG A N 1
ATOM 721 C CA . ARG A 1 141 ? 23.578 32.113 -4.322 1.00 40.49 461 ARG A CA 1
ATOM 722 C C . ARG A 1 141 ? 24.797 31.554 -3.590 1.00 33.72 461 ARG A C 1
ATOM 723 O O . ARG A 1 141 ? 25.423 30.605 -4.050 1.00 34.83 461 ARG A O 1
ATOM 731 N N . VAL A 1 142 ? 25.115 32.137 -2.441 1.00 27.59 462 VAL A N 1
ATOM 732 C CA . VAL A 1 142 ? 26.213 31.649 -1.618 1.00 29.66 462 VAL A CA 1
ATOM 733 C C . VAL A 1 142 ? 26.011 30.175 -1.256 1.00 31.56 462 VAL A C 1
ATOM 734 O O . VAL A 1 142 ? 26.919 29.358 -1.405 1.00 31.48 462 VAL A O 1
ATOM 738 N N . SER A 1 143 ? 24.804 29.843 -0.809 1.00 35.08 463 SER A N 1
ATOM 739 C CA . SER A 1 143 ? 24.458 28.470 -0.460 1.00 28.33 463 SER A CA 1
ATOM 740 C C . SER A 1 143 ? 24.574 27.517 -1.647 1.00 34.80 463 SER A C 1
ATOM 741 O O . SER A 1 143 ? 25.151 26.431 -1.530 1.00 34.87 463 SER A O 1
ATOM 744 N N . GLN A 1 144 ? 24.025 27.923 -2.789 1.00 32.11 464 GLN A N 1
ATOM 745 C CA . GLN A 1 144 ? 24.032 27.070 -3.971 1.00 35.40 464 GLN A CA 1
ATOM 746 C C . GLN A 1 144 ? 25.436 26.842 -4.513 1.00 39.06 464 GLN A C 1
ATOM 747 O O . GLN A 1 144 ? 25.754 25.753 -4.989 1.00 36.42 464 GLN A O 1
ATOM 753 N N . GLU A 1 145 ? 26.277 27.867 -4.437 1.00 35.24 465 GLU A N 1
ATOM 754 C CA . GLU A 1 145 ? 27.647 27.741 -4.917 1.00 39.54 465 GLU A CA 1
ATOM 755 C C . GLU A 1 145 ? 28.515 26.912 -3.967 1.00 36.63 465 GLU A C 1
ATOM 756 O O . GLU A 1 145 ? 29.465 26.266 -4.398 1.00 37.82 465 GLU A O 1
ATOM 762 N N . ALA A 1 146 ? 28.175 26.919 -2.680 1.00 34.91 466 ALA A N 1
ATOM 763 C CA . ALA A 1 146 ? 28.910 26.133 -1.693 1.00 30.95 466 ALA A CA 1
ATOM 764 C C . ALA A 1 146 ? 28.670 24.645 -1.920 1.00 40.87 466 ALA A C 1
ATOM 765 O O . ALA A 1 146 ? 29.590 23.835 -1.818 1.00 45.70 466 ALA A O 1
ATOM 767 N N . GLY A 1 147 ? 27.427 24.292 -2.229 1.00 39.43 467 GLY A N 1
ATOM 768 C CA . GLY A 1 147 ? 27.094 22.920 -2.565 1.00 32.93 467 GLY A CA 1
ATOM 769 C C . GLY A 1 147 ? 26.457 22.163 -1.420 1.00 38.25 467 GLY A C 1
ATOM 770 O O . GLY A 1 147 ? 26.654 22.495 -0.251 1.00 30.68 467 GLY A O 1
ATOM 771 N N . VAL A 1 148 ? 25.698 21.130 -1.763 1.00 35.70 468 VAL A N 1
ATOM 772 C CA . VAL A 1 148 ? 24.980 20.331 -0.776 1.00 36.32 468 VAL A CA 1
ATOM 773 C C . VAL A 1 148 ? 25.859 19.674 0.304 1.00 41.43 468 VAL A C 1
ATOM 774 O O . VAL A 1 148 ? 25.525 19.754 1.487 1.00 40.61 468 VAL A O 1
ATOM 778 N N . PRO A 1 149 ? 26.980 19.028 -0.087 1.00 41.72 469 PRO A N 1
ATOM 779 C CA . PRO A 1 149 ? 27.806 18.416 0.963 1.00 42.37 469 PRO A CA 1
ATOM 780 C C . PRO A 1 149 ? 28.337 19.438 1.969 1.00 41.63 469 PRO A C 1
ATOM 781 O O . PRO A 1 149 ? 28.288 19.188 3.173 1.00 45.32 469 PRO A O 1
ATOM 785 N N . VAL A 1 150 ? 28.820 20.576 1.480 1.00 38.74 470 VAL A N 1
ATOM 786 C CA . VAL A 1 150 ? 29.386 21.600 2.353 1.00 34.97 470 VAL A CA 1
ATOM 787 C C . VAL A 1 150 ? 28.336 22.166 3.301 1.00 35.26 470 VAL A C 1
ATOM 788 O O . VAL A 1 150 ? 28.557 22.250 4.515 1.00 35.91 470 VAL A O 1
ATOM 792 N N . ILE A 1 151 ? 27.189 22.546 2.745 1.00 33.16 471 ILE A N 1
ATOM 793 C CA . ILE A 1 151 ? 26.138 23.186 3.532 1.00 35.70 471 ILE A CA 1
ATOM 794 C C . ILE A 1 151 ? 25.470 22.226 4.524 1.00 37.32 471 ILE A C 1
ATOM 795 O O . ILE A 1 151 ? 25.302 22.557 5.694 1.00 32.90 471 ILE A O 1
ATOM 800 N N . ARG A 1 152 ? 25.088 21.039 4.061 1.00 36.86 472 ARG A N 1
ATOM 801 C CA . ARG A 1 152 ? 24.423 20.084 4.944 1.00 39.28 472 ARG A CA 1
ATOM 802 C C . ARG A 1 152 ? 25.323 19.637 6.098 1.00 36.81 472 ARG A C 1
ATOM 803 O O . ARG A 1 152 ? 24.886 19.581 7.243 1.00 37.02 472 ARG A O 1
ATOM 811 N N . LYS A 1 153 ? 26.578 19.322 5.788 1.00 36.82 473 LYS A N 1
ATOM 812 C CA . LYS A 1 153 ? 27.522 18.860 6.801 1.00 38.22 473 LYS A CA 1
ATOM 813 C C . LYS A 1 153 ? 27.831 19.938 7.833 1.00 37.17 473 LYS A C 1
ATOM 814 O O . LYS A 1 153 ? 27.764 19.693 9.039 1.00 34.54 473 LYS A O 1
ATOM 820 N N . LYS A 1 154 ? 28.172 21.131 7.362 1.00 38.67 474 LYS A N 1
ATOM 821 C CA . LYS A 1 154 ? 28.572 22.195 8.273 1.00 35.76 474 LYS A CA 1
ATOM 822 C C . LYS A 1 154 ? 27.406 22.686 9.129 1.00 31.38 474 LYS A C 1
ATOM 823 O O . LYS A 1 154 ? 27.580 22.953 10.317 1.00 33.13 474 LYS A O 1
ATOM 829 N N . LEU A 1 155 ? 26.216 22.790 8.544 1.00 28.45 475 LEU A N 1
ATOM 830 C CA . LEU A 1 155 ? 25.057 23.223 9.326 1.00 26.76 475 LEU A CA 1
ATOM 831 C C . LEU A 1 155 ? 24.644 22.157 10.344 1.00 30.78 475 LEU A C 1
ATOM 832 O O . LEU A 1 155 ? 24.171 22.481 11.436 1.00 33.06 475 LEU A O 1
ATOM 837 N N . THR A 1 156 ? 24.837 20.891 9.987 1.00 24.95 476 THR A N 1
ATOM 838 C CA . THR A 1 156 ? 24.576 19.799 10.914 1.00 28.85 476 THR A CA 1
ATOM 839 C C . THR A 1 156 ? 25.515 19.915 12.110 1.00 35.74 476 THR A C 1
ATOM 840 O O . THR A 1 156 ? 25.098 19.768 13.258 1.00 32.37 476 THR A O 1
ATOM 844 N N . GLU A 1 157 ? 26.778 20.210 11.830 1.00 30.67 477 GLU A N 1
ATOM 845 C CA . GLU A 1 157 ? 27.765 20.417 12.883 1.00 31.32 477 GLU A CA 1
ATOM 846 C C . GLU A 1 157 ? 27.440 21.601 13.793 1.00 29.82 477 GLU A C 1
ATOM 847 O O . GLU A 1 157 ? 27.861 21.628 14.949 1.00 34.31 477 GLU A O 1
ATOM 853 N N . PHE A 1 158 ? 26.709 22.584 13.271 1.00 30.33 478 PHE A N 1
ATOM 854 C CA . PHE A 1 158 ? 26.256 23.716 14.077 1.00 27.83 478 PHE A CA 1
ATOM 855 C C . PHE A 1 158 ? 25.016 23.393 14.916 1.00 37.15 478 PHE A C 1
ATOM 856 O O . PHE A 1 158 ? 24.537 24.242 15.674 1.00 28.49 478 PHE A O 1
ATOM 864 N N . GLY A 1 159 ? 24.486 22.182 14.761 1.00 31.68 479 GLY A N 1
ATOM 865 C CA . GLY A 1 159 ? 23.341 21.755 15.544 1.00 30.43 479 GLY A CA 1
ATOM 866 C C . GLY A 1 159 ? 22.018 21.851 14.805 1.00 39.47 479 GLY A C 1
ATOM 867 O O . GLY A 1 159 ? 20.957 21.719 15.413 1.00 40.30 479 GLY A O 1
ATOM 868 N N . PHE A 1 160 ? 22.071 22.082 13.496 1.00 29.24 480 PHE A N 1
ATOM 869 C CA . PHE A 1 160 ? 20.852 22.159 12.699 1.00 29.46 480 PHE A CA 1
ATOM 870 C C . PHE A 1 160 ? 20.445 20.804 12.117 1.00 33.74 480 PHE A C 1
ATOM 871 O O . PHE A 1 160 ? 21.283 20.027 11.658 1.00 33.64 480 PHE A O 1
ATOM 879 N N . ASP A 1 161 ? 19.144 20.540 12.136 1.00 30.40 481 ASP A N 1
ATOM 880 C CA . ASP A 1 161 ? 18.574 19.359 11.502 1.00 31.98 481 ASP A CA 1
ATOM 881 C C . ASP A 1 161 ? 18.521 19.562 9.989 1.00 34.17 481 ASP A C 1
ATOM 882 O O . ASP A 1 161 ? 17.673 20.289 9.485 1.00 35.59 481 ASP A O 1
ATOM 895 N N . ASN A 1 163 ? 18.103 16.952 7.998 1.00 42.70 483 ASN A N 1
ATOM 896 C CA . ASN A 1 163 ? 17.613 15.639 7.584 1.00 48.98 483 ASN A CA 1
ATOM 897 C C . ASN A 1 163 ? 16.093 15.526 7.505 1.00 47.64 483 ASN A C 1
ATOM 898 O O . ASN A 1 163 ? 15.567 15.016 6.524 1.00 49.68 483 ASN A O 1
ATOM 903 N N . SER A 1 164 ? 15.395 16.000 8.533 1.00 55.91 484 SER A N 1
ATOM 904 C CA . SER A 1 164 ? 13.939 15.875 8.596 1.00 59.85 484 SER A CA 1
ATOM 905 C C . SER A 1 164 ? 13.257 16.429 7.360 1.00 67.52 484 SER A C 1
ATOM 906 O O . SER A 1 164 ? 12.665 15.687 6.580 1.00 74.77 484 SER A O 1
ATOM 909 N N . TRP A 1 165 ? 13.346 17.743 7.194 1.00 70.17 485 TRP A N 1
ATOM 910 C CA . TRP A 1 165 ? 12.714 18.424 6.075 1.00 65.79 485 TRP A CA 1
ATOM 911 C C . TRP A 1 165 ? 13.645 18.445 4.864 1.00 66.16 485 TRP A C 1
ATOM 912 O O . TRP A 1 165 ? 14.162 19.498 4.487 1.00 72.48 485 TRP A O 1
ATOM 923 N N . TRP A 1 166 ? 13.860 17.278 4.260 1.00 62.16 486 TRP A N 1
ATOM 924 C CA . TRP A 1 166 ? 14.737 17.166 3.094 1.00 66.34 486 TRP A CA 1
ATOM 925 C C . TRP A 1 166 ? 14.264 16.082 2.123 1.00 77.03 486 TRP A C 1
ATOM 926 O O . TRP A 1 166 ? 14.052 14.934 2.516 1.00 82.91 486 TRP A O 1
ATOM 937 N N . GLN A 1 167 ? 14.108 16.453 0.853 1.00 76.68 487 GLN A N 1
ATOM 938 C CA . GLN A 1 167 ? 13.631 15.525 -0.171 1.00 76.46 487 GLN A CA 1
ATOM 939 C C . GLN A 1 167 ? 14.752 14.980 -1.052 1.00 75.85 487 GLN A C 1
ATOM 940 O O . GLN A 1 167 ? 15.630 15.720 -1.491 1.00 75.10 487 GLN A O 1
ATOM 946 N N . ALA A 1 168 ? 14.696 13.683 -1.328 1.00 79.22 488 ALA A N 1
ATOM 947 C CA . ALA A 1 168 ? 15.741 13.013 -2.094 1.00 85.95 488 ALA A CA 1
ATOM 948 C C . ALA A 1 168 ? 15.753 13.401 -3.572 1.00 87.27 488 ALA A C 1
ATOM 949 O O . ALA A 1 168 ? 16.814 13.667 -4.137 1.00 92.96 488 ALA A O 1
ATOM 951 N N . ASP A 1 169 ? 14.581 13.431 -4.198 1.00 77.68 489 ASP A N 1
ATOM 952 C CA . ASP A 1 169 ? 14.511 13.694 -5.634 1.00 77.47 489 ASP A CA 1
ATOM 953 C C . ASP A 1 169 ? 14.118 15.134 -5.964 1.00 71.54 489 ASP A C 1
ATOM 954 O O . ASP A 1 169 ? 13.737 15.439 -7.094 1.00 73.26 489 ASP A O 1
ATOM 959 N N . GLN A 1 170 ? 14.217 16.012 -4.973 1.00 60.48 490 GLN A N 1
ATOM 960 C CA . GLN A 1 170 ? 14.027 17.439 -5.195 1.00 62.47 490 GLN A CA 1
ATOM 961 C C . GLN A 1 170 ? 15.366 18.069 -5.577 1.00 55.46 490 GLN A C 1
ATOM 962 O O . GLN A 1 170 ? 16.415 17.631 -5.105 1.00 53.36 490 GLN A O 1
ATOM 968 N N . SER A 1 171 ? 15.322 19.079 -6.442 1.00 49.76 491 SER A N 1
ATOM 969 C CA . SER A 1 171 ? 16.518 19.783 -6.893 1.00 48.77 491 SER A CA 1
ATOM 970 C C . SER A 1 171 ? 17.437 20.160 -5.732 1.00 39.99 491 SER A C 1
ATOM 971 O O . SER A 1 171 ? 16.977 20.659 -4.703 1.00 40.97 491 SER A O 1
ATOM 974 N N . ASP A 1 172 ? 18.730 19.894 -5.890 1.00 44.74 492 ASP A N 1
ATOM 975 C CA . ASP A 1 172 ? 19.716 20.277 -4.881 1.00 46.22 492 ASP A CA 1
ATOM 976 C C . ASP A 1 172 ? 19.718 21.785 -4.712 1.00 37.77 492 ASP A C 1
ATOM 977 O O . ASP A 1 172 ? 19.804 22.295 -3.605 1.00 37.80 492 ASP A O 1
ATOM 982 N N . ASP A 1 173 ? 19.630 22.501 -5.825 1.00 37.15 493 ASP A N 1
ATOM 983 C CA . ASP A 1 173 ? 19.714 23.951 -5.773 1.00 41.63 493 ASP A CA 1
ATOM 984 C C . ASP A 1 173 ? 18.478 24.566 -5.138 1.00 44.23 493 ASP A C 1
ATOM 985 O O . ASP A 1 173 ? 18.571 25.566 -4.426 1.00 43.42 493 ASP A O 1
ATOM 990 N N . LEU A 1 174 ? 17.323 23.954 -5.376 1.00 42.33 494 LEU A N 1
ATOM 991 C CA . LEU A 1 174 ? 16.097 24.441 -4.767 1.00 41.66 494 LEU A CA 1
ATOM 992 C C . LEU A 1 174 ? 16.174 24.279 -3.253 1.00 41.81 494 LEU A C 1
ATOM 993 O O . LEU A 1 174 ? 15.782 25.172 -2.506 1.00 36.80 494 LEU A O 1
ATOM 998 N N . GLN A 1 175 ? 16.694 23.139 -2.807 1.00 35.44 495 GLN A N 1
ATOM 999 C CA . GLN A 1 175 ? 16.791 22.861 -1.379 1.00 37.63 495 GLN A CA 1
ATOM 1000 C C . GLN A 1 175 ? 17.877 23.686 -0.689 1.00 33.89 495 GLN A C 1
ATOM 1001 O O . GLN A 1 175 ? 17.734 24.044 0.477 1.00 38.39 495 GLN A O 1
ATOM 1007 N N . LEU A 1 176 ? 18.953 23.994 -1.408 1.00 33.05 496 LEU A N 1
ATOM 1008 C CA . LEU A 1 176 ? 19.961 24.916 -0.881 1.00 33.89 496 LEU A CA 1
ATOM 1009 C C . LEU A 1 176 ? 19.383 26.332 -0.781 1.00 32.85 496 LEU A C 1
ATOM 1010 O O . LEU A 1 176 ? 19.752 27.106 0.100 1.00 29.71 496 LEU A O 1
ATOM 1015 N N . ALA A 1 177 ? 18.471 26.663 -1.691 1.00 32.57 497 ALA A N 1
ATOM 1016 C CA . ALA A 1 177 ? 17.790 27.950 -1.646 1.00 32.36 497 ALA A CA 1
ATOM 1017 C C . ALA A 1 177 ? 16.914 28.022 -0.404 1.00 29.43 497 ALA A C 1
ATOM 1018 O O . ALA A 1 177 ? 16.892 29.034 0.294 1.00 29.44 497 ALA A O 1
ATOM 1028 N N . ALA A 1 179 ? 17.327 26.270 2.299 1.00 32.96 499 ALA A N 1
ATOM 1029 C CA . ALA A 1 179 ? 18.248 26.293 3.432 1.00 28.70 499 ALA A CA 1
ATOM 1030 C C . ALA A 1 179 ? 18.687 27.715 3.755 1.00 25.96 499 ALA A C 1
ATOM 1031 O O . ALA A 1 179 ? 18.704 28.118 4.915 1.00 27.38 499 ALA A O 1
ATOM 1033 N N . ALA A 1 180 ? 19.040 28.473 2.722 1.00 27.21 500 ALA A N 1
ATOM 1034 C CA . ALA A 1 180 ? 19.529 29.837 2.908 1.00 35.86 500 ALA A CA 1
ATOM 1035 C C . ALA A 1 180 ? 18.438 30.741 3.468 1.00 34.41 500 ALA A C 1
ATOM 1036 O O . ALA A 1 180 ? 18.725 31.732 4.140 1.00 34.33 500 ALA A O 1
ATOM 1038 N N . LEU A 1 181 ? 17.187 30.392 3.190 1.00 31.36 501 LEU A N 1
ATOM 1039 C CA . LEU A 1 181 ? 16.056 31.143 3.716 1.00 33.65 501 LEU A CA 1
ATOM 1040 C C . LEU A 1 181 ? 15.611 30.612 5.075 1.00 30.27 501 LEU A C 1
ATOM 1041 O O . LEU A 1 181 ? 14.754 31.200 5.726 1.00 31.81 501 LEU A O 1
ATOM 1046 N N . GLY A 1 182 ? 16.201 29.500 5.501 1.00 26.21 502 GLY A N 1
ATOM 1047 C CA . GLY A 1 182 ? 15.827 28.882 6.758 1.00 28.98 502 GLY A CA 1
ATOM 1048 C C . GLY A 1 182 ? 14.412 28.356 6.682 1.00 39.55 502 GLY A C 1
ATOM 1049 O O . GLY A 1 182 ? 13.700 28.322 7.679 1.00 55.06 502 GLY A O 1
ATOM 1050 N N . GLU A 1 183 ? 14.014 27.944 5.483 1.00 34.70 503 GLU A N 1
ATOM 1051 C CA . GLU A 1 183 ? 12.659 27.480 5.210 1.00 39.50 503 GLU A CA 1
ATOM 1052 C C . GLU A 1 183 ? 12.457 25.990 5.528 1.00 43.35 503 GLU A C 1
ATOM 1053 O O . GLU A 1 183 ? 11.449 25.608 6.127 1.00 49.54 503 GLU A O 1
ATOM 1059 N N . ASN A 1 184 ? 13.411 25.151 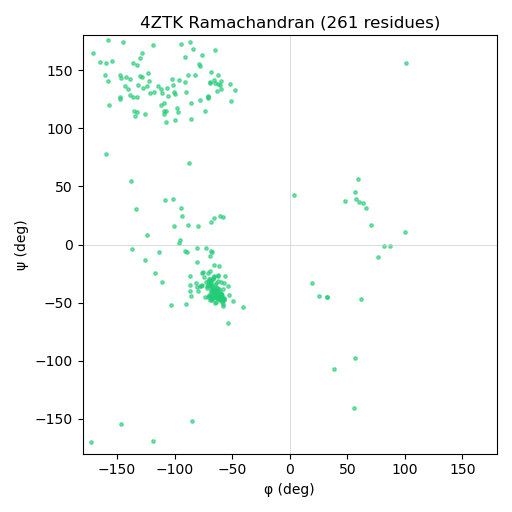5.133 1.00 35.84 504 ASN A N 1
ATOM 1060 C CA . ASN A 1 184 ? 13.274 23.706 5.345 1.00 52.86 504 ASN A CA 1
ATOM 1061 C C . ASN A 1 184 ? 14.075 23.181 6.540 1.00 57.62 504 ASN A C 1
ATOM 1062 O O . ASN A 1 184 ? 14.661 22.096 6.483 1.00 64.83 504 ASN A O 1
ATOM 1067 N N . ILE A 1 185 ? 14.096 23.949 7.625 1.00 41.30 505 ILE A N 1
ATOM 1068 C CA . ILE A 1 185 ? 14.893 23.579 8.788 1.00 38.46 505 ILE A CA 1
ATOM 1069 C C . ILE A 1 185 ? 14.100 23.751 10.082 1.00 37.94 505 ILE A C 1
ATOM 1070 O O . ILE A 1 185 ? 13.797 24.870 10.480 1.00 38.71 505 ILE A O 1
ATOM 1075 N N . PRO A 1 186 ? 13.757 22.634 10.739 1.00 31.92 506 PRO A N 1
ATOM 1076 C CA . PRO A 1 186 ? 13.058 22.682 12.028 1.00 34.10 506 PRO A CA 1
ATOM 1077 C C . PRO A 1 186 ? 14.013 23.011 13.175 1.00 36.60 506 PRO A C 1
ATOM 1078 O O . PRO A 1 186 ? 15.021 22.325 13.350 1.00 37.29 506 PRO A O 1
ATOM 1082 N N . VAL A 1 187 ? 13.708 24.062 13.932 1.00 32.59 507 VAL A N 1
ATOM 1083 C CA . VAL A 1 187 ? 14.473 24.387 15.130 1.00 28.37 507 VAL A CA 1
ATOM 1084 C C . VAL A 1 187 ? 13.548 24.557 16.332 1.00 33.99 507 VAL A C 1
ATOM 1085 O O . VAL A 1 187 ? 12.332 24.665 16.187 1.00 31.36 507 VAL A O 1
ATOM 1089 N N . THR A 1 188 ? 14.134 24.549 17.521 1.00 30.47 508 THR A N 1
ATOM 1090 C CA . THR A 1 188 ? 13.433 24.967 18.723 1.00 33.77 508 THR A CA 1
ATOM 1091 C C . THR A 1 188 ? 14.200 26.153 19.279 1.00 32.32 508 THR A C 1
ATOM 1092 O O . THR A 1 188 ? 15.283 26.477 18.787 1.00 29.57 508 THR A O 1
ATOM 1096 N N . ILE A 1 189 ? 13.641 26.812 20.286 1.00 32.74 509 ILE A N 1
ATOM 1097 C CA . ILE A 1 189 ? 14.336 27.915 20.940 1.00 35.15 509 ILE A CA 1
ATOM 1098 C C . ILE A 1 189 ? 15.680 27.413 21.461 1.00 31.00 509 ILE A C 1
ATOM 1099 O O . ILE A 1 189 ? 16.714 28.042 21.249 1.00 28.47 509 ILE A O 1
ATOM 1104 N N . GLU A 1 190 ? 15.652 26.253 22.111 1.00 29.36 510 GLU A N 1
ATOM 1105 C CA . GLU A 1 190 ? 16.856 25.639 22.668 1.00 31.05 510 GLU A CA 1
ATOM 1106 C C . GLU A 1 190 ? 17.927 25.308 21.623 1.00 34.61 510 GLU A C 1
ATOM 1107 O O . GLU A 1 190 ? 19.107 25.587 21.829 1.00 33.12 510 GLU A O 1
ATOM 1113 N N . SER A 1 191 ? 17.530 24.704 20.509 1.00 33.47 511 SER A N 1
ATOM 1114 C CA . SER A 1 191 ? 18.521 24.291 19.520 1.00 30.34 511 SER A CA 1
ATOM 1115 C C . SER A 1 191 ? 19.093 25.509 18.805 1.00 25.85 511 SER A C 1
ATOM 1116 O O . SER A 1 191 ? 20.288 25.567 18.520 1.00 30.26 511 SER A O 1
ATOM 1119 N N . LEU A 1 192 ? 18.242 26.495 18.538 1.00 26.39 512 LEU A N 1
ATOM 1120 C CA . LEU A 1 192 ? 18.678 27.686 17.816 1.00 23.99 512 LEU A CA 1
ATOM 1121 C C . LEU A 1 192 ? 19.668 28.525 18.627 1.00 33.95 512 LEU A C 1
ATOM 1122 O O . LEU A 1 192 ? 20.696 28.963 18.104 1.00 29.21 512 LEU A O 1
ATOM 1127 N N . ILE A 1 193 ? 19.371 28.739 19.906 1.00 30.57 513 ILE A N 1
ATOM 1128 C CA . ILE A 1 193 ? 20.262 29.540 20.736 1.00 27.69 513 ILE A CA 1
ATOM 1129 C C . ILE A 1 193 ? 21.581 28.802 20.987 1.00 26.37 513 ILE A C 1
ATOM 1130 O O . ILE A 1 193 ? 22.637 29.424 21.138 1.00 24.87 513 ILE A O 1
ATOM 1135 N N . LYS A 1 194 ? 21.528 27.473 21.003 1.00 23.21 514 LYS A N 1
ATOM 1136 C CA . LYS A 1 194 ? 22.748 26.691 21.173 1.00 28.73 514 LYS A CA 1
ATOM 1137 C C . LYS A 1 194 ? 23.646 26.813 19.942 1.00 31.99 514 LYS A C 1
ATOM 1138 O O . LYS A 1 194 ? 24.873 26.835 20.058 1.00 33.47 514 LYS A O 1
ATOM 1144 N N . SER A 1 195 ? 23.031 26.906 18.767 1.00 25.29 515 SER A N 1
ATOM 1145 C CA . SER A 1 195 ? 23.785 27.133 17.541 1.00 26.29 515 SER A CA 1
ATOM 1146 C C . SER A 1 195 ? 24.477 28.494 17.583 1.00 28.39 515 SER A C 1
ATOM 1147 O O . SER A 1 195 ? 25.646 28.618 17.215 1.00 24.35 515 SER A O 1
ATOM 1150 N N . TYR A 1 196 ? 23.761 29.516 18.040 1.00 25.34 516 TYR A N 1
ATOM 1151 C CA . TYR A 1 196 ? 24.377 30.829 18.194 1.00 25.82 516 TYR A CA 1
ATOM 1152 C C . TYR A 1 196 ? 25.451 30.831 19.288 1.00 27.65 516 TYR A C 1
ATOM 1153 O O . TYR A 1 196 ? 26.431 31.573 19.206 1.00 31.28 516 TYR A O 1
ATOM 1162 N N . ALA A 1 197 ? 25.281 29.976 20.290 1.00 24.30 517 ALA A N 1
ATOM 1163 C CA . ALA A 1 197 ? 26.274 29.862 21.354 1.00 29.15 517 ALA A CA 1
ATOM 1164 C C . ALA A 1 197 ? 27.617 29.402 20.790 1.00 35.69 517 ALA A C 1
ATOM 1165 O O . ALA A 1 197 ? 28.673 29.781 21.293 1.00 35.56 517 ALA A O 1
ATOM 1167 N N . ILE A 1 198 ? 27.574 28.602 19.731 1.00 34.55 518 ILE A N 1
ATOM 1168 C CA . ILE A 1 198 ? 28.799 28.143 19.088 1.00 31.94 518 ILE A CA 1
ATOM 1169 C C . ILE A 1 198 ? 29.585 29.325 18.512 1.00 31.97 518 ILE A C 1
ATOM 1170 O O . ILE A 1 198 ? 30.801 29.422 18.685 1.00 30.33 518 ILE A O 1
ATOM 1175 N N . LEU A 1 199 ? 28.880 30.231 17.845 1.00 28.09 519 LEU A N 1
ATOM 1176 C CA . LEU A 1 199 ? 29.508 31.427 17.296 1.00 31.45 519 LEU A CA 1
ATOM 1177 C C . LEU A 1 199 ? 30.063 32.307 18.409 1.00 33.20 519 LEU A C 1
ATOM 1178 O O . LEU A 1 199 ? 31.141 32.882 18.274 1.00 38.39 519 LEU A O 1
ATOM 1183 N N . ALA A 1 200 ? 29.323 32.403 19.510 1.00 28.74 520 ALA A N 1
ATOM 1184 C CA . ALA A 1 200 ? 29.752 33.198 20.649 1.00 33.60 520 ALA A CA 1
ATOM 1185 C C . ALA A 1 200 ? 30.950 32.554 21.338 1.00 40.04 520 ALA A C 1
ATOM 1186 O O . ALA A 1 200 ? 31.720 33.230 22.015 1.00 40.70 520 ALA A O 1
ATOM 1188 N N . ASN A 1 201 ? 31.106 31.247 21.152 1.00 32.69 521 ASN A N 1
ATOM 1189 C CA . ASN A 1 201 ? 32.168 30.487 21.801 1.00 36.26 521 ASN A CA 1
ATOM 1190 C C . ASN A 1 201 ? 33.386 30.373 20.884 1.00 40.95 521 ASN A C 1
ATOM 1191 O O . ASN A 1 201 ? 34.116 29.381 20.923 1.00 36.80 521 ASN A O 1
ATOM 1196 N N . LYS A 1 202 ? 33.589 31.395 20.054 1.00 37.62 522 LYS A N 1
ATOM 1197 C CA . LYS A 1 202 ? 34.704 31.437 19.103 1.00 36.90 522 LYS A CA 1
ATOM 1198 C C . LYS A 1 202 ? 34.667 30.284 18.095 1.00 35.22 522 LYS A C 1
ATOM 1199 O O . LYS A 1 202 ? 35.704 29.756 17.698 1.00 37.59 522 LYS A O 1
ATOM 1205 N N . GLY A 1 203 ? 33.464 29.901 17.682 1.00 33.87 523 GLY A N 1
ATOM 1206 C CA . GLY A 1 203 ? 33.297 28.864 16.679 1.00 29.31 523 GLY A CA 1
ATOM 1207 C C . GLY A 1 203 ? 33.644 27.476 17.182 1.00 34.04 523 GLY A C 1
ATOM 1208 O O . GLY A 1 203 ? 33.860 26.564 16.389 1.00 32.02 523 GLY A O 1
ATOM 1209 N N . HIS A 1 204 ? 33.706 27.324 18.503 1.00 33.53 524 HIS A N 1
ATOM 1210 C CA . HIS A 1 204 ? 33.944 26.025 19.130 1.00 37.55 524 HIS A CA 1
ATOM 1211 C C . HIS A 1 204 ? 32.642 25.455 19.672 1.00 37.01 524 HIS A C 1
ATOM 1212 O O . HIS A 1 204 ? 31.802 26.189 20.190 1.00 36.22 524 HIS A O 1
ATOM 1219 N N . SER A 1 205 ? 32.477 24.145 19.560 1.00 38.14 525 SER A N 1
ATOM 1220 C CA . SER A 1 205 ? 31.279 23.503 20.079 1.00 46.59 525 SER A CA 1
ATOM 1221 C C . SER A 1 205 ? 31.541 22.700 21.341 1.00 50.98 525 SER A C 1
ATOM 1222 O O . SER A 1 205 ? 32.123 21.618 21.294 1.00 62.89 525 SER A O 1
ATOM 1225 N N . PHE A 1 206 ? 31.096 23.264 22.456 1.00 44.90 526 PHE A N 1
ATOM 1226 C CA . PHE A 1 206 ? 31.031 22.621 23.763 1.00 51.61 526 PHE A CA 1
ATOM 1227 C C . PHE A 1 206 ? 30.558 21.167 23.696 1.00 61.08 526 PHE A C 1
ATOM 1228 O O . PHE A 1 206 ? 31.228 20.266 24.203 1.00 54.51 526 PHE A O 1
ATOM 1236 N N . ASP A 1 207 ? 29.407 20.950 23.060 1.00 70.35 527 ASP A N 1
ATOM 1237 C CA . ASP A 1 207 ? 28.791 19.624 22.960 1.00 77.61 527 ASP A CA 1
ATOM 1238 C C . ASP A 1 207 ? 29.673 18.609 22.228 1.00 76.46 527 ASP A C 1
ATOM 1239 O O . ASP A 1 207 ? 29.464 17.401 22.340 1.00 74.93 527 ASP A O 1
ATOM 1244 N N . ARG A 1 208 ? 30.648 19.106 21.474 1.00 73.81 528 ARG A N 1
ATOM 1245 C CA . ARG A 1 208 ? 31.616 18.246 20.809 1.00 73.35 528 ARG A CA 1
ATOM 1246 C C . ARG A 1 208 ? 32.994 18.349 21.458 1.00 73.30 528 ARG A C 1
ATOM 1247 O O . ARG A 1 208 ? 34.015 18.335 20.770 1.00 79.91 528 ARG A O 1
ATOM 1255 N N . GLY A 1 209 ? 33.012 18.449 22.784 1.00 64.43 529 GLY A N 1
ATOM 1256 C CA . GLY A 1 209 ? 34.253 18.526 23.536 1.00 70.70 529 GLY A CA 1
ATOM 1257 C C . GLY A 1 209 ? 35.061 19.766 23.208 1.00 72.94 529 GLY A C 1
ATOM 1258 O O . GLY A 1 209 ? 36.291 19.729 23.190 1.00 78.08 529 GLY A O 1
ATOM 1259 N N . ASN A 1 210 ? 34.356 20.864 22.953 1.00 74.59 530 ASN A N 1
ATOM 1260 C CA . ASN A 1 210 ? 34.969 22.130 22.551 1.00 74.10 530 ASN A CA 1
ATOM 1261 C C . ASN A 1 210 ? 35.829 22.013 21.291 1.00 66.09 530 ASN A C 1
ATOM 1262 O O . ASN A 1 210 ? 36.940 22.540 21.229 1.00 64.45 530 ASN A O 1
ATOM 1267 N N . SER A 1 211 ? 35.301 21.317 20.288 1.00 58.10 531 SER A N 1
ATOM 1268 C CA . SER A 1 211 ? 35.960 21.214 18.993 1.00 54.00 531 SER A CA 1
ATOM 1269 C C . SER A 1 211 ? 35.651 22.442 18.147 1.00 45.70 531 SER A C 1
ATOM 1270 O O . SER A 1 211 ? 34.559 22.999 18.227 1.00 41.63 531 SER A O 1
ATOM 1273 N N . ALA A 1 212 ? 36.617 22.859 17.335 1.00 46.59 532 ALA A N 1
ATOM 1274 C CA . ALA A 1 212 ? 36.419 23.979 16.427 1.00 41.24 532 ALA A CA 1
ATOM 1275 C C . ALA A 1 212 ? 35.526 23.564 15.266 1.00 43.92 532 ALA A C 1
ATOM 1276 O O . ALA A 1 212 ? 35.895 22.704 14.470 1.00 46.78 532 ALA A O 1
ATOM 1278 N N . ILE A 1 213 ? 34.345 24.169 15.182 1.00 39.47 533 ILE A N 1
ATOM 1279 C CA . ILE A 1 213 ? 33.432 23.917 14.072 1.00 38.09 533 ILE A CA 1
ATOM 1280 C C . ILE A 1 213 ? 33.870 24.714 12.848 1.00 41.93 533 ILE A C 1
ATOM 1281 O O . ILE A 1 213 ? 33.820 24.220 11.723 1.00 37.08 533 ILE A O 1
ATOM 1286 N N . ILE A 1 214 ? 34.303 25.950 13.074 1.00 40.23 534 ILE A N 1
ATOM 1287 C CA . ILE A 1 214 ? 34.894 26.752 12.010 1.00 38.27 534 ILE A CA 1
ATOM 1288 C C . ILE A 1 214 ? 36.225 27.343 12.464 1.00 38.24 534 ILE A C 1
ATOM 1289 O O . ILE A 1 214 ? 36.495 27.433 13.663 1.00 38.02 534 ILE A O 1
ATOM 1294 N N . SER A 1 215 ? 37.055 27.740 11.505 1.00 35.46 535 SER A N 1
ATOM 1295 C CA . SER A 1 215 ? 38.382 28.280 11.804 1.00 43.89 535 SER A CA 1
ATOM 1296 C C . SER A 1 215 ? 38.307 29.593 12.574 1.00 49.04 535 SER A C 1
ATOM 1297 O O . SER A 1 215 ? 37.243 30.207 12.675 1.00 44.55 535 SER A O 1
ATOM 1300 N N . GLU A 1 216 ? 39.446 30.024 13.109 1.00 54.83 536 GLU A N 1
ATOM 1301 C CA . GLU A 1 216 ? 39.521 31.295 13.821 1.00 54.72 536 GLU A CA 1
ATOM 1302 C C . GLU A 1 216 ? 39.241 32.449 12.870 1.00 46.71 536 GLU A C 1
ATOM 1303 O O . GLU A 1 216 ? 38.527 33.390 13.218 1.00 41.28 536 GLU A O 1
ATOM 1309 N N . THR A 1 217 ? 39.806 32.363 11.667 1.00 47.09 537 THR A N 1
ATOM 1310 C CA . THR A 1 217 ? 39.593 33.373 10.639 1.00 45.43 537 THR A CA 1
ATOM 1311 C C . THR A 1 217 ? 38.111 33.495 10.322 1.00 37.69 537 THR A C 1
ATOM 1312 O O . THR A 1 217 ? 37.558 34.595 10.296 1.00 39.52 537 THR A O 1
ATOM 1316 N N . SER A 1 218 ? 37.476 32.351 10.091 1.00 39.96 538 SER A N 1
ATOM 1317 C CA . SER A 1 218 ? 36.053 32.297 9.790 1.00 33.92 538 SER A CA 1
ATOM 1318 C C . SER A 1 218 ? 35.246 32.912 10.917 1.00 31.27 538 SER A C 1
ATOM 1319 O O . SER A 1 218 ? 34.314 33.677 10.681 1.00 35.17 538 SER A O 1
ATOM 1322 N N . THR A 1 219 ? 35.617 32.574 12.146 1.00 33.31 539 THR A N 1
ATOM 1323 C CA . THR A 1 219 ? 34.923 33.082 13.320 1.00 37.07 539 THR A CA 1
ATOM 1324 C C . THR A 1 219 ? 35.051 34.601 13.417 1.00 37.51 539 THR A C 1
ATOM 1325 O O . THR A 1 219 ? 34.068 35.300 13.669 1.00 32.36 539 THR A O 1
ATOM 1329 N N . ASN A 1 220 ? 36.263 35.109 13.218 1.00 35.38 540 ASN A N 1
ATOM 1330 C CA . ASN A 1 220 ? 36.479 36.552 13.237 1.00 39.70 540 ASN A CA 1
ATOM 1331 C C . ASN A 1 220 ? 35.645 37.282 12.189 1.00 35.81 540 ASN A C 1
ATOM 1332 O O . ASN A 1 220 ? 35.023 38.300 12.487 1.00 39.23 540 ASN A O 1
ATOM 1337 N N . SER A 1 221 ? 35.622 36.753 10.969 1.00 39.44 541 SER A N 1
ATOM 1338 C CA . SER A 1 221 ? 34.813 37.338 9.901 1.00 37.32 541 SER A CA 1
ATOM 1339 C C . SER A 1 221 ? 33.334 37.334 10.252 1.00 26.60 541 SE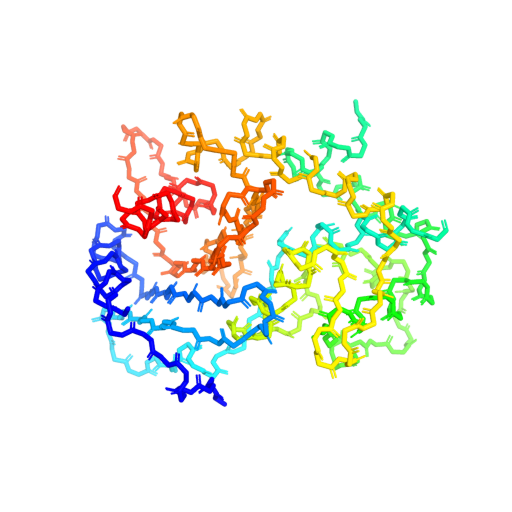R A C 1
ATOM 1340 O O . SER A 1 221 ? 32.650 38.340 10.091 1.00 41.00 541 SER A O 1
ATOM 1343 N N . ILE A 1 222 ? 32.839 36.194 10.721 1.00 29.44 542 ILE A N 1
ATOM 1344 C CA . ILE A 1 222 ? 31.421 36.061 11.028 1.00 30.48 542 ILE A CA 1
ATOM 1345 C C . ILE A 1 222 ? 31.014 37.030 12.133 1.00 29.30 542 ILE A C 1
ATOM 1346 O O . ILE A 1 222 ? 29.995 37.718 12.032 1.00 31.99 542 ILE A O 1
ATOM 1351 N N . ASN A 1 223 ? 31.821 37.091 13.185 1.00 30.02 543 ASN A N 1
ATOM 1352 C CA . ASN A 1 223 ? 31.553 38.014 14.277 1.00 32.09 543 ASN A CA 1
ATOM 1353 C C . ASN A 1 223 ? 31.528 39.464 13.788 1.00 33.51 543 ASN A C 1
ATOM 1354 O O . ASN A 1 223 ? 30.657 40.244 14.177 1.00 37.08 543 ASN A O 1
ATOM 1359 N N . HIS A 1 224 ? 32.476 39.815 12.924 1.00 32.50 544 HIS A N 1
ATOM 1360 C CA . HIS A 1 224 ? 32.510 41.152 12.336 1.00 34.75 544 HIS A CA 1
ATOM 1361 C C . HIS A 1 224 ? 31.231 41.425 11.542 1.00 35.62 544 HIS A C 1
ATOM 1362 O O . HIS A 1 224 ? 30.656 42.512 11.616 1.00 35.16 544 HIS A O 1
ATOM 1377 N N . LEU A 1 226 ? 28.303 40.007 12.005 1.00 27.65 546 LEU A N 1
ATOM 1378 C CA . LEU A 1 226 ? 27.183 40.120 12.934 1.00 27.97 546 LEU A CA 1
ATOM 1379 C C . LEU A 1 226 ? 27.171 41.451 13.695 1.00 27.69 546 LEU A C 1
ATOM 1380 O O . LEU A 1 226 ? 26.106 41.969 14.019 1.00 32.90 546 LEU A O 1
ATOM 1385 N N . GLU A 1 227 ? 28.350 41.991 13.992 1.00 29.98 547 GLU A N 1
ATOM 1386 C CA . GLU A 1 227 ? 28.446 43.320 14.599 1.00 36.15 547 GLU A CA 1
ATOM 1387 C C . GLU A 1 227 ? 27.984 44.381 13.611 1.00 34.74 547 GLU A C 1
ATOM 1388 O O . GLU A 1 227 ? 27.287 45.332 13.973 1.00 36.38 547 GLU A O 1
ATOM 1394 N N . ASN A 1 228 ? 28.394 44.211 12.359 1.00 30.68 548 ASN A N 1
ATOM 1395 C CA . ASN A 1 228 ? 28.030 45.134 11.299 1.00 31.34 548 ASN A CA 1
ATOM 1396 C C . ASN A 1 228 ? 26.547 45.062 10.966 1.00 34.02 548 ASN A C 1
ATOM 1397 O O . ASN A 1 228 ? 25.934 46.068 10.605 1.00 31.89 548 ASN A O 1
ATOM 1402 N N . ALA A 1 229 ? 25.971 43.869 11.091 1.00 27.77 549 ALA A N 1
ATOM 1403 C CA . ALA A 1 229 ? 24.532 43.689 10.892 1.00 23.25 549 ALA A CA 1
ATOM 1404 C C . ALA A 1 229 ? 23.721 44.488 11.915 1.00 30.80 549 ALA A C 1
ATOM 1405 O O . ALA A 1 229 ? 22.572 44.849 11.664 1.00 34.76 549 ALA A O 1
ATOM 1407 N N . VAL A 1 230 ? 24.319 44.752 13.073 1.00 31.38 550 VAL A N 1
ATOM 1408 C CA . VAL A 1 230 ? 23.647 45.516 14.117 1.00 25.42 550 VAL A CA 1
ATOM 1409 C C . VAL A 1 230 ? 23.906 47.019 13.976 1.00 29.71 550 VAL A C 1
ATOM 1410 O O . VAL A 1 230 ? 22.974 47.809 13.961 1.00 30.69 550 VAL A O 1
ATOM 1414 N N . THR A 1 231 ? 25.167 47.415 13.860 1.00 29.98 551 THR A N 1
ATOM 1415 C CA . THR A 1 231 ? 25.480 48.838 13.784 1.00 33.96 551 THR A CA 1
ATOM 1416 C C . THR A 1 231 ? 25.037 49.453 12.456 1.00 37.96 551 THR A C 1
ATOM 1417 O O . THR A 1 231 ? 24.670 50.625 12.401 1.00 39.59 551 THR A O 1
ATOM 1421 N N . ASN A 1 232 ? 25.061 48.662 11.387 1.00 37.62 552 ASN A N 1
ATOM 1422 C CA . ASN A 1 232 ? 24.772 49.191 10.056 1.00 40.20 552 ASN A CA 1
ATOM 1423 C C . ASN A 1 232 ? 23.809 48.350 9.224 1.00 43.21 552 ASN A C 1
ATOM 1424 O O . ASN A 1 232 ? 23.897 48.334 8.000 1.00 50.45 552 ASN A O 1
ATOM 1429 N N . GLY A 1 233 ? 22.888 47.655 9.881 1.00 41.54 553 GLY A N 1
ATOM 1430 C CA . GLY A 1 233 ? 21.956 46.801 9.170 1.00 33.45 553 GLY A CA 1
ATOM 1431 C 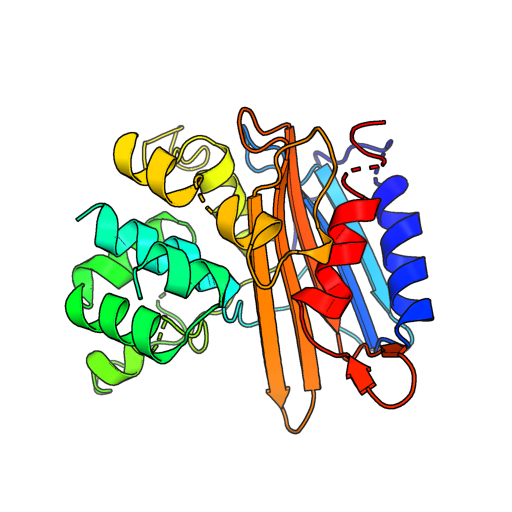C . GLY A 1 233 ? 20.593 46.733 9.824 1.00 33.62 553 GLY A C 1
ATOM 1432 O O . GLY A 1 233 ? 20.198 47.644 10.546 1.00 38.29 553 GLY A O 1
ATOM 1433 N N . THR A 1 234 ? 19.882 45.636 9.580 1.00 29.50 554 THR A N 1
ATOM 1434 C CA . THR A 1 234 ? 18.527 45.455 10.079 1.00 28.51 554 THR A CA 1
ATOM 1435 C C . THR A 1 234 ? 18.459 45.364 11.602 1.00 28.40 554 THR A C 1
ATOM 1436 O O . THR A 1 234 ? 17.386 45.509 12.179 1.00 30.32 554 THR A O 1
ATOM 1440 N N . GLY A 1 235 ? 19.592 45.100 12.247 1.00 27.45 555 GLY A N 1
ATOM 1441 C CA . GLY A 1 235 ? 19.622 44.965 13.698 1.00 25.67 555 GLY A CA 1
ATOM 1442 C C . GLY A 1 235 ? 19.965 46.249 14.440 1.00 36.19 555 GLY A C 1
ATOM 1443 O O . GLY A 1 235 ? 20.435 46.214 15.578 1.00 35.14 555 GLY A O 1
ATOM 1444 N N . LYS A 1 236 ? 19.707 47.386 13.800 1.00 31.99 556 LYS A N 1
ATOM 1445 C CA . LYS A 1 236 ? 20.106 48.688 14.335 1.00 31.53 556 LYS A CA 1
ATOM 1446 C C . LYS A 1 236 ? 19.507 49.028 15.700 1.00 35.08 556 LYS A C 1
ATOM 1447 O O . LYS A 1 236 ? 20.145 49.702 16.510 1.00 32.71 556 LYS A O 1
ATOM 1453 N N . LEU A 1 237 ? 18.295 48.549 15.962 1.00 32.13 557 LEU A N 1
ATOM 1454 C CA . LEU A 1 237 ? 17.624 48.834 17.230 1.00 30.88 557 LEU A CA 1
ATOM 1455 C C . LEU A 1 237 ? 18.236 48.063 18.401 1.00 31.04 557 LEU A C 1
ATOM 1456 O O . LEU A 1 237 ? 17.823 48.234 19.546 1.00 33.21 557 LEU A O 1
ATOM 1461 N N . ALA A 1 238 ? 19.216 47.211 18.112 1.00 30.17 558 ALA A N 1
ATOM 1462 C CA . ALA A 1 238 ? 19.920 46.477 19.159 1.00 24.54 558 ALA A CA 1
ATOM 1463 C C . ALA A 1 238 ? 21.222 47.159 19.573 1.00 28.26 558 ALA A C 1
ATOM 1464 O O . ALA A 1 238 ? 21.942 46.654 20.436 1.00 33.46 558 ALA A O 1
ATOM 1466 N N . VAL A 1 239 ? 21.525 48.301 18.963 1.00 26.80 559 VAL A N 1
ATOM 1467 C CA . VAL A 1 239 ? 22.767 49.015 19.254 1.00 29.90 559 VAL A CA 1
ATOM 1468 C C . VAL A 1 239 ? 22.836 49.499 20.701 1.00 29.89 559 VAL A C 1
ATOM 1469 O O . VAL A 1 239 ? 21.883 50.077 21.210 1.00 30.85 559 VAL A O 1
ATOM 1473 N N . ILE A 1 240 ? 23.967 49.251 21.358 1.00 29.54 560 ILE A N 1
ATOM 1474 C CA . ILE A 1 240 ? 24.219 49.793 22.692 1.00 30.06 560 ILE A CA 1
ATOM 1475 C C . ILE A 1 240 ? 25.541 50.543 22.694 1.00 30.53 560 ILE A C 1
ATOM 1476 O O . ILE A 1 240 ? 26.597 49.934 22.550 1.00 36.12 560 ILE A O 1
ATOM 1481 N N . PRO A 1 241 ? 25.487 51.873 22.849 1.00 34.13 561 PRO A N 1
ATOM 1482 C CA . PRO A 1 241 ? 26.697 52.699 22.875 1.00 35.72 561 PRO A CA 1
ATOM 1483 C C . PRO A 1 241 ? 27.735 52.170 23.858 1.00 42.52 561 PRO A C 1
ATOM 1484 O O . PRO A 1 241 ? 27.439 51.990 25.040 1.00 46.60 561 PRO A O 1
ATOM 1488 N N . GLY A 1 242 ? 28.935 51.903 23.357 1.00 42.12 562 GLY A N 1
ATOM 1489 C CA . GLY A 1 242 ? 30.036 51.471 24.197 1.00 42.40 562 GLY A CA 1
ATOM 1490 C C . GLY A 1 242 ? 30.079 49.971 24.416 1.00 47.61 562 GLY A C 1
ATOM 1491 O O . GLY A 1 242 ? 30.967 49.461 25.099 1.00 50.08 562 GLY A O 1
ATOM 1492 N N . VAL A 1 243 ? 29.108 49.262 23.849 1.00 37.50 563 VAL A N 1
ATOM 1493 C CA . VAL A 1 243 ? 29.053 47.808 23.969 1.00 39.36 563 VAL A CA 1
ATOM 1494 C C . VAL A 1 243 ? 28.797 47.184 22.600 1.00 41.46 563 VAL A C 1
ATOM 1495 O O . VAL A 1 243 ? 27.736 47.380 22.010 1.00 46.37 563 VAL A O 1
ATOM 1499 N N . SER A 1 244 ? 29.770 46.440 22.088 1.00 40.21 564 SER A N 1
ATOM 1500 C CA . SER A 1 244 ? 29.617 45.826 20.775 1.00 42.47 564 SER A CA 1
ATOM 1501 C C . SER A 1 244 ? 28.601 44.688 20.825 1.00 37.20 564 SER A C 1
ATOM 1502 O O . SER A 1 244 ? 28.693 43.786 21.658 1.00 39.89 564 SER A O 1
ATOM 1505 N N . VAL A 1 245 ? 27.621 44.751 19.933 1.00 35.14 565 VAL A N 1
ATOM 1506 C CA . VAL A 1 245 ? 26.558 43.759 19.895 1.00 33.69 565 VAL A CA 1
ATOM 1507 C C . VAL A 1 245 ? 26.588 43.017 18.564 1.00 33.79 565 VAL A C 1
ATOM 1508 O O . VAL A 1 245 ? 26.666 43.632 17.498 1.00 32.00 565 VAL A O 1
ATOM 1512 N N . ALA A 1 246 ? 26.537 41.691 18.636 1.00 31.73 566 ALA A N 1
ATOM 1513 C CA . ALA A 1 246 ? 26.470 40.856 17.443 1.00 29.75 566 ALA A CA 1
ATOM 1514 C C . ALA A 1 246 ? 25.093 40.223 17.393 1.00 29.36 566 ALA A C 1
ATOM 1515 O O . ALA A 1 246 ? 24.637 39.660 18.386 1.00 28.55 566 ALA A O 1
ATOM 1517 N N . GLY A 1 247 ? 24.423 40.314 16.249 1.00 25.92 567 GLY A N 1
ATOM 1518 C CA . GLY A 1 247 ? 23.107 39.719 16.125 1.00 26.77 567 GLY A CA 1
ATOM 1519 C C . GLY A 1 247 ? 22.521 39.680 14.728 1.00 29.69 567 GLY A C 1
ATOM 1520 O O . GLY A 1 247 ? 22.989 40.365 13.816 1.00 29.35 567 GLY A O 1
ATOM 1521 N N . LYS A 1 248 ? 21.478 38.874 14.573 1.00 28.03 568 LYS A N 1
ATOM 1522 C CA . LYS A 1 248 ? 20.836 38.677 13.280 1.00 28.63 568 LYS A CA 1
ATOM 1523 C C . LYS A 1 248 ? 19.324 38.650 13.423 1.00 26.59 568 LYS A C 1
ATOM 1524 O O . LYS A 1 248 ? 18.775 37.913 14.241 1.00 28.61 568 LYS A O 1
ATOM 1530 N N . THR A 1 249 ? 18.663 39.463 12.612 1.00 27.31 569 THR A N 1
ATOM 1531 C CA . THR A 1 249 ? 17.215 39.524 12.578 1.00 24.05 569 THR A CA 1
ATOM 1532 C C . THR A 1 249 ? 16.633 38.368 11.779 1.00 28.71 569 THR A C 1
ATOM 1533 O O . THR A 1 249 ? 17.290 37.807 10.896 1.00 29.33 569 THR A O 1
ATOM 1537 N N . GLY A 1 250 ? 15.390 38.023 12.090 1.00 30.85 570 GLY A N 1
ATOM 1538 C CA . GLY A 1 250 ? 14.620 37.112 11.264 1.00 28.03 570 GLY A CA 1
ATOM 1539 C C . GLY A 1 250 ? 13.144 37.466 11.304 1.00 32.83 570 GLY A C 1
ATOM 1540 O O . GLY A 1 250 ? 12.637 37.928 12.329 1.00 29.43 570 GLY A O 1
ATOM 1541 N N . THR A 1 251 ? 12.466 37.264 10.178 1.00 23.90 571 THR A N 1
ATOM 1542 C CA . THR A 1 251 ? 11.021 37.428 10.090 1.00 27.05 571 THR A CA 1
ATOM 1543 C C . THR A 1 251 ? 10.445 36.242 9.325 1.00 29.49 571 THR A C 1
ATOM 1544 O O . THR A 1 251 ? 10.718 36.063 8.141 1.00 39.82 571 THR A O 1
ATOM 1548 N N . VAL A 1 252 ? 9.651 35.424 10.000 1.00 30.55 572 VAL A N 1
ATOM 1549 C CA . VAL A 1 252 ? 9.110 34.223 9.376 1.00 34.35 572 VAL A CA 1
ATOM 1550 C C . VAL A 1 252 ? 7.601 34.336 9.175 1.00 36.00 572 VAL A C 1
ATOM 1551 O O . VAL A 1 252 ? 6.876 34.755 10.079 1.00 36.62 572 VAL A O 1
ATOM 1555 N N . ILE A 1 253 ? 7.136 33.976 7.982 1.00 39.40 573 ILE A N 1
ATOM 1556 C CA . ILE A 1 253 ? 5.705 33.889 7.709 1.00 53.31 573 ILE A CA 1
ATOM 1557 C C . ILE A 1 253 ? 5.248 32.445 7.869 1.00 57.99 573 ILE A C 1
ATOM 1558 O O . ILE A 1 253 ? 5.653 31.577 7.098 1.00 62.23 573 ILE A O 1
ATOM 1563 N N . GLU A 1 254 ? 4.413 32.179 8.868 1.00 62.49 574 GLU A N 1
ATOM 1564 C CA . GLU A 1 254 ? 3.807 30.859 8.993 1.00 71.16 574 GLU A CA 1
ATOM 1565 C C . GLU A 1 254 ? 2.552 30.786 8.124 1.00 80.60 574 GLU A C 1
ATOM 1566 O O . GLU A 1 254 ? 2.465 31.472 7.104 1.00 79.82 574 GLU A O 1
ATOM 1572 N N . ASN A 1 255 ? 1.588 29.959 8.518 1.00 89.83 575 ASN A N 1
ATOM 1573 C CA . ASN A 1 255 ? 0.373 29.777 7.726 1.00 101.73 575 ASN A CA 1
ATOM 1574 C C . ASN A 1 255 ? -0.417 31.073 7.537 1.00 108.52 575 ASN A C 1
ATOM 1575 O O . ASN A 1 255 ? -0.527 31.882 8.459 1.00 107.71 575 ASN A O 1
ATOM 1580 N N . ASN A 1 256 ? -0.955 31.257 6.333 1.00 113.92 576 ASN A N 1
ATOM 1581 C CA . ASN A 1 256 ? -1.722 32.453 5.975 1.00 114.99 576 ASN A CA 1
ATOM 1582 C C . ASN A 1 256 ? -0.950 33.760 6.169 1.00 108.78 576 ASN A C 1
ATOM 1583 O O . ASN A 1 256 ? -0.170 34.166 5.307 1.00 105.93 576 ASN A O 1
ATOM 1588 N N . ASP A 1 257 ? -1.178 34.411 7.304 1.00 105.61 577 ASP A N 1
ATOM 1589 C CA . ASP A 1 257 ? -0.521 35.676 7.609 1.00 102.91 577 ASP A CA 1
ATOM 1590 C C . ASP A 1 257 ? -0.075 35.703 9.070 1.00 95.93 577 ASP A C 1
ATOM 1591 O O . ASP A 1 257 ? -0.424 36.614 9.823 1.00 96.42 577 ASP A O 1
ATOM 1596 N N . LYS A 1 258 ? 0.695 34.693 9.463 1.00 86.08 578 LYS A N 1
ATOM 1597 C CA . LYS A 1 258 ? 1.162 34.565 10.841 1.00 73.45 578 LYS A CA 1
ATOM 1598 C C . LYS A 1 258 ? 2.663 34.839 10.930 1.00 60.95 578 LYS A C 1
ATOM 1599 O O . LYS A 1 258 ? 3.475 34.096 10.379 1.00 57.92 578 LYS A O 1
ATOM 1605 N N . TYR A 1 259 ? 3.022 35.909 11.632 1.00 49.69 579 TYR A N 1
ATOM 1606 C CA . TYR A 1 259 ? 4.403 36.374 11.678 1.00 42.86 579 TYR A CA 1
ATOM 1607 C C . TYR A 1 259 ? 5.160 35.966 12.936 1.00 35.69 579 TYR A C 1
ATOM 1608 O O . TYR A 1 259 ? 4.676 36.140 14.056 1.00 36.71 579 TYR A O 1
ATOM 1617 N N . LEU A 1 260 ? 6.357 35.429 12.740 1.00 33.30 580 LEU A N 1
ATOM 1618 C CA . LEU A 1 260 ? 7.320 35.306 13.827 1.00 33.53 580 LEU A CA 1
ATOM 1619 C C . LEU A 1 260 ? 8.395 36.360 13.610 1.00 29.35 580 LEU A C 1
ATOM 1620 O O . LEU A 1 260 ? 8.968 36.459 12.522 1.00 25.43 580 LEU A O 1
ATOM 1625 N N . ALA A 1 261 ? 8.653 37.158 14.637 1.00 28.81 581 ALA A N 1
ATOM 1626 C CA . ALA A 1 261 ? 9.719 38.150 14.587 1.00 28.73 581 ALA A CA 1
ATOM 1627 C C . ALA A 1 261 ? 10.855 37.710 15.506 1.00 29.28 581 ALA A C 1
ATOM 1628 O O . ALA A 1 261 ? 10.657 37.526 16.707 1.00 28.37 581 ALA A O 1
ATOM 1630 N N . LEU A 1 262 ? 12.044 37.549 14.937 1.00 21.81 582 LEU A N 1
ATOM 1631 C CA . LEU A 1 262 ? 13.152 36.929 15.652 1.00 23.83 582 LEU A CA 1
ATOM 1632 C C . LEU A 1 262 ? 14.372 37.823 15.728 1.00 27.21 582 LEU A C 1
ATOM 1633 O O . LEU A 1 262 ? 14.645 38.587 14.806 1.00 21.80 582 LEU A O 1
ATOM 1638 N N . PHE A 1 263 ? 15.120 37.703 16.822 1.00 25.62 583 PHE A N 1
ATOM 1639 C CA . PHE A 1 263 ? 16.453 38.283 16.891 1.00 24.91 583 PHE A CA 1
ATOM 1640 C C . PHE A 1 263 ? 17.349 37.418 17.758 1.00 24.72 583 PHE A C 1
ATOM 1641 O O . PHE A 1 263 ? 17.025 37.124 18.903 1.00 26.76 583 PHE A O 1
ATOM 1649 N N . ALA A 1 264 ? 18.475 37.007 17.192 1.00 25.60 584 ALA A N 1
ATOM 1650 C CA . ALA A 1 264 ? 19.413 36.136 17.877 1.00 29.03 584 ALA A CA 1
ATOM 1651 C C . ALA A 1 264 ? 20.767 36.813 17.898 1.00 28.03 584 ALA A C 1
ATOM 1652 O O . ALA A 1 264 ? 21.196 37.374 16.898 1.00 26.90 584 ALA A O 1
ATOM 1654 N N . GLY A 1 265 ? 21.445 36.764 19.036 1.00 26.10 585 GLY A N 1
ATOM 1655 C CA . GLY A 1 265 ? 22.741 37.399 19.135 1.00 28.94 585 GLY A CA 1
ATOM 1656 C C . GLY A 1 265 ? 23.477 37.125 20.429 1.00 32.95 585 GLY A C 1
ATOM 1657 O O . GLY A 1 265 ? 23.081 36.271 21.220 1.00 31.68 585 GLY A O 1
ATOM 1658 N N . TYR A 1 266 ? 24.564 37.858 20.642 1.00 30.83 586 TYR A N 1
ATOM 1659 C CA . TYR A 1 266 ? 25.373 37.680 21.834 1.00 31.36 586 TYR A CA 1
ATOM 1660 C C . TYR A 1 266 ? 26.131 38.962 22.163 1.00 30.95 586 TYR A C 1
ATOM 1661 O O . TYR A 1 266 ? 26.347 39.805 21.291 1.00 30.81 586 TYR A O 1
ATOM 1670 N N . VAL A 1 267 ? 26.529 39.103 23.425 1.00 28.66 587 VAL A N 1
ATOM 1671 C CA . VAL A 1 267 ? 27.031 40.377 23.928 1.00 30.21 587 VAL A CA 1
ATOM 1672 C C . VAL A 1 267 ? 27.901 40.158 25.168 1.00 33.31 587 VAL A C 1
ATOM 1673 O O . VAL A 1 267 ? 27.610 39.273 25.973 1.00 36.45 587 VAL A O 1
ATOM 1677 N N . PRO A 1 268 ? 29.010 40.916 25.301 1.00 33.43 588 PRO A N 1
ATOM 1678 C CA . PRO A 1 268 ? 29.625 41.801 24.302 1.00 35.55 588 PRO A CA 1
ATOM 1679 C C . PRO A 1 268 ? 30.210 40.966 23.171 1.00 46.48 588 PRO A C 1
ATOM 1680 O O . PRO A 1 268 ? 30.639 39.849 23.427 1.00 46.85 588 PRO A O 1
ATOM 1684 N N . ALA A 1 269 ? 30.223 41.486 21.949 1.00 44.63 589 ALA A N 1
ATOM 1685 C CA . ALA A 1 269 ? 30.663 40.691 20.803 1.00 44.85 589 ALA A CA 1
ATOM 1686 C C . ALA A 1 269 ? 32.116 40.236 20.926 1.00 46.86 589 ALA A C 1
ATOM 1687 O O . ALA A 1 269 ? 32.451 39.109 20.561 1.00 42.70 589 ALA A O 1
ATOM 1689 N N . ASP A 1 270 ? 32.965 41.113 21.455 1.00 47.35 590 ASP A N 1
ATOM 1690 C CA . ASP A 1 270 ? 34.403 40.862 21.540 1.00 60.12 590 ASP A CA 1
ATOM 1691 C C . ASP A 1 270 ? 34.771 39.796 22.570 1.00 67.45 590 ASP A C 1
ATOM 1692 O O . ASP A 1 270 ? 35.820 39.159 22.465 1.00 77.27 590 ASP A O 1
ATOM 1697 N N . ASN A 1 271 ? 33.912 39.612 23.567 1.00 59.44 591 ASN A N 1
ATOM 1698 C CA . ASN A 1 271 ? 34.113 38.580 24.577 1.00 55.09 591 ASN A CA 1
ATOM 1699 C C . ASN A 1 271 ? 32.791 38.257 25.254 1.00 46.18 591 ASN A C 1
ATOM 1700 O O . ASN A 1 271 ? 32.536 38.704 26.368 1.00 49.11 591 ASN A O 1
ATOM 1705 N N . PRO A 1 272 ? 31.950 37.467 24.572 1.00 36.30 592 PRO A N 1
ATOM 1706 C CA . PRO A 1 272 ? 30.542 37.248 24.918 1.00 33.05 592 PRO A CA 1
ATOM 1707 C C . PRO A 1 272 ? 30.322 36.830 26.358 1.00 36.15 592 PRO A C 1
ATOM 1708 O O . PRO A 1 272 ? 31.062 36.013 26.892 1.00 36.52 592 PRO A O 1
ATOM 1712 N N . ARG A 1 273 ? 29.297 37.404 26.972 1.00 35.73 593 ARG A N 1
ATOM 1713 C CA . ARG A 1 273 ? 28.900 37.030 28.317 1.00 42.35 593 ARG A CA 1
ATOM 1714 C C . ARG A 1 273 ? 27.552 36.321 28.261 1.00 40.62 593 ARG A C 1
ATOM 1715 O O . ARG A 1 273 ? 27.278 35.430 29.066 1.00 35.48 593 ARG A O 1
ATOM 1723 N N . TYR A 1 274 ? 26.715 36.715 27.304 1.00 27.09 594 TYR A N 1
ATOM 1724 C CA . TYR A 1 274 ? 25.381 36.142 27.178 1.00 25.46 594 TYR A CA 1
ATOM 1725 C C . TYR A 1 274 ? 25.020 35.894 25.723 1.00 29.39 594 TYR A C 1
ATOM 1726 O O . TYR A 1 274 ? 25.365 36.678 24.846 1.00 30.16 594 TYR A O 1
ATOM 1735 N N . VAL A 1 275 ? 24.320 34.795 25.477 1.00 25.50 595 VAL A N 1
ATOM 1736 C CA . VAL A 1 275 ? 23.701 34.562 24.187 1.00 23.29 595 VAL A CA 1
ATOM 1737 C C . VAL A 1 275 ? 22.214 34.770 24.403 1.00 28.77 595 VAL A C 1
ATOM 1738 O O . VAL A 1 275 ? 21.657 34.289 25.392 1.00 32.24 595 VAL A O 1
ATOM 1742 N N . LEU A 1 276 ? 21.571 35.500 23.498 1.00 22.72 596 LEU A N 1
ATOM 1743 C CA . LEU A 1 276 ? 20.151 35.795 23.651 1.00 22.55 596 LEU A CA 1
ATOM 1744 C C . LEU A 1 276 ? 19.388 35.484 22.378 1.00 29.18 596 LEU A C 1
ATOM 1745 O O . LEU A 1 276 ? 19.898 35.679 21.276 1.00 28.12 596 LEU A O 1
ATOM 1750 N N . LEU A 1 277 ? 18.157 35.018 22.550 1.00 28.07 597 LEU A N 1
ATOM 1751 C CA . LEU A 1 277 ? 17.239 34.779 21.448 1.00 24.89 597 LEU A CA 1
ATOM 1752 C C . LEU A 1 277 ? 15.874 35.309 21.854 1.00 29.19 597 LEU A C 1
ATOM 1753 O O . LEU A 1 277 ? 15.358 34.975 22.929 1.00 26.88 597 LEU A O 1
ATOM 1758 N N . VAL A 1 278 ? 15.302 36.153 21.004 1.00 28.83 598 VAL A N 1
ATOM 1759 C CA . VAL A 1 278 ? 13.979 36.714 21.240 1.00 25.75 598 VAL A CA 1
ATOM 1760 C C . VAL A 1 278 ? 13.072 36.346 20.076 1.00 31.51 598 VAL A C 1
ATOM 1761 O O . VAL A 1 278 ? 13.441 36.531 18.914 1.00 25.07 598 VAL A O 1
ATOM 1765 N N . VAL A 1 279 ? 11.893 35.817 20.382 1.00 25.13 599 VAL A N 1
ATOM 1766 C CA . VAL A 1 279 ? 10.907 35.528 19.349 1.00 29.59 599 VAL A CA 1
ATOM 1767 C C . VAL A 1 279 ? 9.546 36.061 19.765 1.00 30.53 599 VAL A C 1
ATOM 1768 O O . VAL A 1 279 ? 9.062 35.768 20.858 1.00 31.42 599 VAL A O 1
ATOM 1772 N N . ILE A 1 280 ? 8.946 36.861 18.892 1.00 26.30 600 ILE A N 1
ATOM 1773 C CA . ILE A 1 280 ? 7.623 37.421 19.129 1.00 29.46 600 ILE A CA 1
ATOM 1774 C C . ILE A 1 280 ? 6.694 36.823 18.089 1.00 30.56 600 ILE A C 1
ATOM 1775 O O . ILE A 1 280 ? 7.059 36.740 16.916 1.00 29.23 600 ILE A O 1
ATOM 1780 N N . GLU A 1 281 ? 5.500 36.410 18.500 1.00 31.50 601 GLU A N 1
ATOM 1781 C CA . GLU A 1 281 ? 4.559 35.798 17.564 1.00 32.88 601 GLU A CA 1
ATOM 1782 C C . GLU A 1 281 ? 3.333 36.669 17.308 1.00 30.38 601 GLU A C 1
ATOM 1783 O O . GLU A 1 281 ? 2.586 36.984 18.229 1.00 32.84 601 GLU A O 1
ATOM 1789 N N . GLU A 1 282 ? 3.137 37.042 16.046 1.00 34.35 602 GLU A N 1
ATOM 1790 C CA . GLU A 1 282 ? 2.016 37.880 15.634 1.00 37.39 602 GLU A CA 1
ATOM 1791 C C . GLU A 1 282 ? 1.986 39.205 16.377 1.00 33.64 602 GLU A C 1
ATOM 1792 O O . GLU A 1 282 ? 0.921 39.692 16.748 1.00 38.10 602 GLU A O 1
ATOM 1798 N N . GLY A 1 283 ? 3.158 39.784 16.600 1.00 34.23 603 GLY A N 1
ATOM 1799 C CA . GLY A 1 283 ? 3.238 41.096 17.214 1.00 32.38 603 GLY A CA 1
ATOM 1800 C C . GLY A 1 283 ? 3.228 42.188 16.161 1.00 40.65 603 GLY A C 1
ATOM 1801 O O . GLY A 1 283 ? 3.487 41.931 14.980 1.00 30.19 603 GLY A O 1
ATOM 1802 N N . TYR A 1 284 ? 2.910 43.406 16.587 1.00 35.31 604 TYR A N 1
ATOM 1803 C CA . TYR A 1 284 ? 3.001 44.572 15.719 1.00 40.07 604 TYR A CA 1
ATOM 1804 C C . TYR A 1 284 ? 3.064 45.833 16.562 1.00 46.59 604 TYR A C 1
ATOM 1805 O O . TYR A 1 284 ? 2.601 45.853 17.701 1.00 48.38 604 TYR A O 1
ATOM 1814 N N . PHE A 1 285 ? 3.629 46.888 15.989 1.00 47.64 605 PHE A N 1
ATOM 1815 C CA . PHE A 1 285 ? 3.705 48.174 16.663 1.00 50.88 605 PHE A CA 1
ATOM 1816 C C . PHE A 1 285 ? 3.497 49.282 15.640 1.00 47.69 605 PHE A C 1
ATOM 1817 O O . PHE A 1 285 ? 4.045 49.232 14.539 1.00 49.25 605 PHE A O 1
ATOM 1825 N N . SER A 1 286 ? 2.693 50.274 15.999 1.00 52.07 606 SER A N 1
ATOM 1826 C CA . SER A 1 286 ? 2.407 51.374 15.085 1.00 67.66 606 SER A CA 1
ATOM 1827 C C . SER A 1 286 ? 3.268 52.604 15.353 1.00 70.57 606 SER A C 1
ATOM 1828 O O . SER A 1 286 ? 3.205 53.198 16.425 1.00 70.38 606 SER A O 1
ATOM 1831 N N . LYS A 1 287 ? 4.084 52.969 14.372 1.00 79.96 607 LYS A N 1
ATOM 1832 C CA . LYS A 1 287 ? 4.739 54.269 14.372 1.00 89.99 607 LYS A CA 1
ATOM 1833 C C . LYS A 1 287 ? 4.093 55.094 13.266 1.00 96.67 607 LYS A C 1
ATOM 1834 O O . LYS A 1 287 ? 4.254 54.789 12.084 1.00 98.10 607 LYS A O 1
ATOM 1840 N N . ASN A 1 288 ? 3.368 56.138 13.671 1.00 99.53 608 ASN A N 1
ATOM 1841 C CA . ASN A 1 288 ? 2.401 56.841 12.816 1.00 103.82 608 ASN A CA 1
ATOM 1842 C C . ASN A 1 288 ? 1.586 55.930 11.892 1.00 100.82 608 ASN A C 1
ATOM 1843 O O . ASN A 1 288 ? 0.701 55.209 12.352 1.00 98.94 608 ASN A O 1
ATOM 1848 N N . GLY A 1 289 ? 1.885 55.964 10.597 1.00 99.64 609 GLY A N 1
ATOM 1849 C CA . GLY A 1 289 ? 1.171 55.144 9.633 1.00 98.23 609 GLY A CA 1
ATOM 1850 C C . GLY A 1 289 ? 1.749 53.748 9.480 1.00 93.33 609 GLY A C 1
ATOM 1851 O O . GLY A 1 289 ? 1.038 52.807 9.126 1.00 94.73 609 GLY A O 1
ATOM 1852 N N . LYS A 1 290 ? 3.042 53.615 9.756 1.00 87.29 610 LYS A N 1
ATOM 1853 C CA . LYS A 1 290 ? 3.747 52.353 9.565 1.00 79.66 610 LYS A CA 1
ATOM 1854 C C . LYS A 1 290 ? 3.337 51.306 10.595 1.00 75.34 610 LYS A C 1
ATOM 1855 O O . LYS A 1 290 ? 3.366 51.562 11.798 1.00 71.59 610 LYS A O 1
ATOM 1861 N N . THR A 1 291 ? 2.961 50.124 10.118 1.00 73.22 611 THR A N 1
ATOM 1862 C CA . THR A 1 291 ? 2.743 48.982 10.999 1.00 61.16 611 THR A CA 1
ATOM 1863 C C . THR A 1 291 ? 3.971 48.083 10.950 1.00 51.80 611 THR A C 1
ATOM 1864 O O . THR A 1 291 ? 4.210 47.401 9.956 1.00 54.26 611 THR A O 1
ATOM 1868 N N . LEU A 1 292 ? 4.752 48.096 12.024 1.00 42.56 612 LEU A N 1
ATOM 1869 C CA . LEU A 1 292 ? 6.014 47.363 12.078 1.00 48.61 612 LEU A CA 1
ATOM 1870 C C . LEU A 1 292 ? 5.834 45.937 12.608 1.00 42.98 612 LEU A C 1
ATOM 1871 O O . LEU A 1 292 ? 5.199 45.730 13.643 1.00 47.43 612 LEU A O 1
ATOM 1876 N N . VAL A 1 293 ? 6.402 44.960 11.903 1.00 39.35 613 VAL A N 1
ATOM 1877 C CA . VAL A 1 293 ? 6.187 43.549 12.230 1.00 30.85 613 VAL A CA 1
ATOM 1878 C C . VAL A 1 293 ? 7.450 42.690 12.183 1.00 33.05 613 VAL A C 1
ATOM 1879 O O . VAL A 1 293 ? 7.403 41.501 12.497 1.00 38.18 613 VAL A O 1
ATOM 1883 N N . SER A 1 294 ? 8.573 43.275 11.779 1.00 31.65 614 SER A N 1
ATOM 1884 C CA . SER A 1 294 ? 9.780 42.489 11.516 1.00 33.12 614 SER A CA 1
ATOM 1885 C C . SER A 1 294 ? 10.600 42.207 12.770 1.00 33.53 614 SER A C 1
ATOM 1886 O O . SER A 1 294 ? 10.365 42.799 13.821 1.00 28.03 614 SER A O 1
ATOM 1889 N N . GLY A 1 295 ? 11.574 41.308 12.640 1.00 29.74 615 GLY A N 1
ATOM 1890 C CA . GLY A 1 295 ? 12.467 40.971 13.736 1.00 27.92 615 GLY A CA 1
ATOM 1891 C C . GLY A 1 295 ? 13.310 42.153 14.190 1.00 29.34 615 GLY A C 1
ATOM 1892 O O . GLY A 1 295 ? 13.568 42.329 15.387 1.00 27.81 615 GLY A O 1
ATOM 1893 N N . GLY A 1 296 ? 13.742 42.970 13.236 1.00 26.51 616 GLY A N 1
ATOM 1894 C CA . GLY A 1 296 ? 14.554 44.131 13.555 1.00 33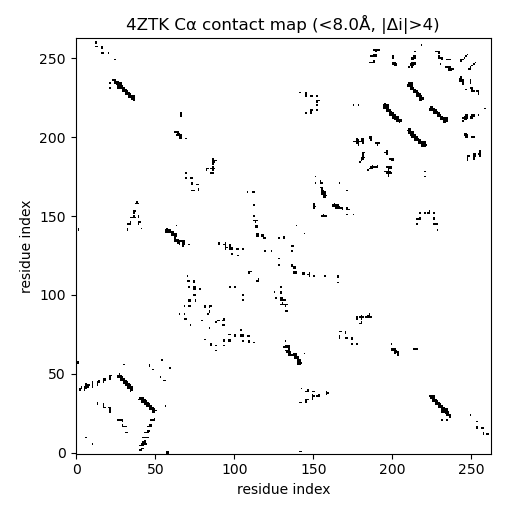.90 616 GLY A CA 1
ATOM 1895 C C . GLY A 1 296 ? 13.771 45.201 14.291 1.00 38.05 616 GLY A C 1
ATOM 1896 O O . GLY A 1 296 ? 14.319 45.938 15.115 1.00 34.90 616 GLY A O 1
ATOM 1897 N N . GL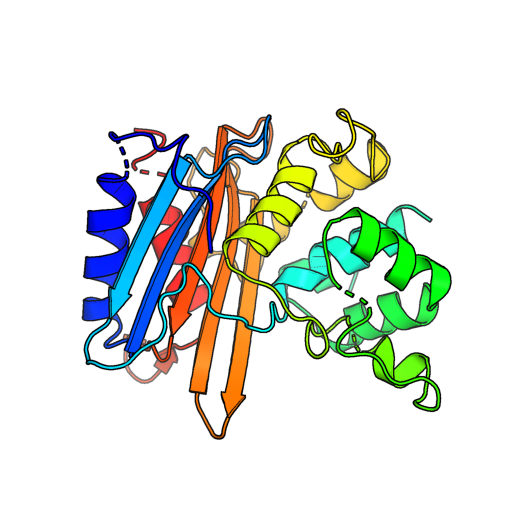U A 1 29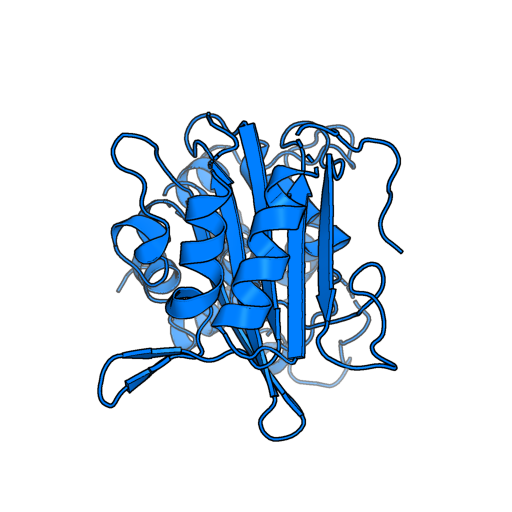7 ? 12.478 45.275 13.992 1.00 31.45 617 GLU A N 1
ATOM 1898 C CA . GLU A 1 297 ? 11.610 46.291 14.565 1.00 31.47 617 GLU A CA 1
ATOM 1899 C C . GLU A 1 297 ? 11.030 45.857 15.911 1.00 29.42 617 GLU A C 1
ATOM 1900 O O . GLU A 1 297 ? 10.845 46.686 16.798 1.00 32.80 617 GLU A O 1
ATOM 1906 N N . LEU A 1 298 ? 10.748 44.564 16.063 1.00 26.29 618 LEU A N 1
ATOM 1907 C CA . LEU A 1 298 ? 10.104 44.068 17.282 1.00 26.98 618 LEU A CA 1
ATOM 1908 C C . LEU A 1 298 ? 11.052 43.352 18.247 1.00 27.77 618 LEU A C 1
ATOM 1909 O O . LEU A 1 298 ? 11.092 43.672 19.435 1.00 29.04 618 LEU A O 1
ATOM 1914 N N . ALA A 1 299 ? 11.800 42.378 17.735 1.00 25.26 619 ALA A N 1
ATOM 1915 C CA . ALA A 1 299 ? 12.604 41.503 18.584 1.00 27.01 619 ALA A CA 1
ATOM 1916 C C . ALA A 1 299 ? 13.918 42.151 19.002 1.00 31.17 619 ALA A C 1
ATOM 1917 O O . ALA A 1 299 ? 14.394 41.940 20.120 1.00 25.43 619 ALA A O 1
ATOM 1919 N N . ALA A 1 300 ? 14.509 42.921 18.095 1.00 25.52 620 ALA A N 1
ATOM 1920 C CA . ALA A 1 300 ? 15.789 43.576 18.368 1.00 29.40 620 ALA A CA 1
ATOM 1921 C C . ALA A 1 300 ? 15.756 44.572 19.538 1.00 31.02 620 ALA A C 1
ATOM 1922 O O . ALA A 1 300 ? 16.665 44.565 20.370 1.00 30.05 620 ALA A O 1
ATOM 1924 N N . PRO A 1 301 ? 14.724 45.436 19.610 1.00 26.25 621 PRO A N 1
ATOM 1925 C CA . PRO A 1 301 ? 14.735 46.330 20.772 1.00 26.22 621 PRO A CA 1
ATOM 1926 C C . PRO A 1 301 ? 14.528 45.581 22.088 1.00 31.50 621 PRO A C 1
ATOM 1927 O O . PRO A 1 301 ? 15.021 46.035 23.117 1.00 28.63 621 PRO A O 1
ATOM 1931 N N . VAL A 1 302 ? 13.821 44.455 22.051 1.00 30.31 622 VAL A N 1
ATOM 1932 C CA . VAL A 1 302 ? 13.631 43.641 23.244 1.00 25.42 622 VAL A CA 1
ATOM 1933 C C . VAL A 1 302 ? 14.965 43.038 23.686 1.00 26.94 622 VAL A C 1
ATOM 1934 O O . VAL A 1 302 ? 15.310 43.070 24.873 1.00 29.02 622 VAL A O 1
ATOM 1938 N N . PHE A 1 303 ? 15.708 42.496 22.720 1.00 26.38 623 PHE A N 1
ATOM 1939 C CA . PHE A 1 303 ? 17.078 42.028 22.935 1.00 21.16 623 PHE A CA 1
ATOM 1940 C C . PHE A 1 303 ? 17.907 43.106 23.640 1.00 23.87 623 PHE A C 1
ATOM 1941 O O . PHE A 1 303 ? 18.604 42.828 24.617 1.00 27.72 623 PHE A O 1
ATOM 1949 N N . ARG A 1 304 ? 17.832 44.330 23.125 1.00 30.81 624 ARG A N 1
ATOM 1950 C CA . ARG A 1 304 ? 18.581 45.457 23.675 1.00 29.12 624 ARG A CA 1
ATOM 1951 C C . ARG A 1 304 ? 18.275 45.698 25.154 1.00 35.59 624 ARG A C 1
ATOM 1952 O O . ARG A 1 304 ? 19.187 45.879 25.964 1.00 33.46 624 ARG A O 1
ATOM 1960 N N . ASN A 1 305 ? 16.992 45.701 25.502 1.00 35.67 625 ASN A N 1
ATOM 1961 C CA . ASN A 1 305 ? 16.591 45.967 26.882 1.00 37.41 625 ASN A CA 1
ATOM 1962 C C . ASN A 1 305 ? 17.076 44.888 27.843 1.00 31.55 625 ASN A C 1
ATOM 1963 O O . ASN A 1 305 ? 17.524 45.190 28.943 1.00 32.18 625 ASN A O 1
ATOM 1968 N N . VAL A 1 306 ? 16.982 43.629 27.426 1.00 29.46 626 VAL A N 1
ATOM 1969 C CA . VAL A 1 306 ? 17.460 42.532 28.260 1.00 35.26 626 VAL A CA 1
ATOM 1970 C C . VAL A 1 306 ? 18.974 42.623 28.424 1.00 35.29 626 VAL A C 1
ATOM 1971 O O . VAL A 1 306 ? 19.499 42.492 29.530 1.00 33.72 626 VAL A O 1
ATOM 1975 N N . ALA A 1 307 ? 19.663 42.864 27.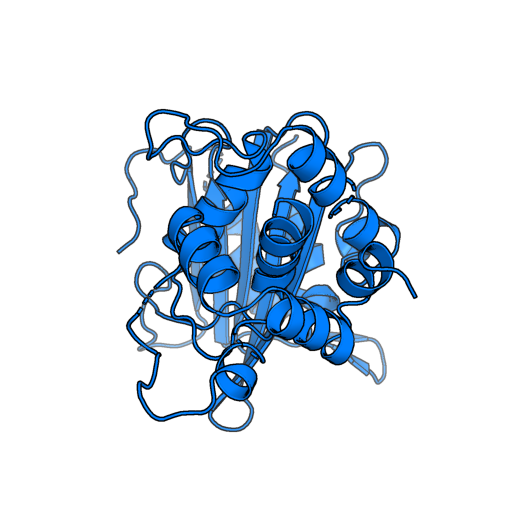313 1.00 29.53 627 ALA A N 1
ATOM 1976 C CA . ALA A 1 307 ? 21.115 43.004 27.303 1.00 37.28 627 ALA A CA 1
ATOM 1977 C C . ALA A 1 307 ? 21.598 44.115 28.227 1.00 40.57 627 ALA A C 1
ATOM 1978 O O . ALA A 1 307 ? 22.571 43.943 28.955 1.00 47.52 627 ALA A O 1
ATOM 1988 N N . ASP A 1 309 ? 19.979 45.318 30.823 1.00 48.23 629 ASP A N 1
ATOM 1989 C CA . ASP A 1 309 ? 19.695 44.844 32.177 1.00 48.86 629 ASP A CA 1
ATOM 1990 C C . ASP A 1 309 ? 20.745 43.844 32.650 1.00 45.18 629 ASP A C 1
ATOM 1991 O O . ASP A 1 309 ? 21.216 43.917 33.782 1.00 49.85 629 ASP A O 1
ATOM 1996 N N . ALA A 1 310 ? 21.100 42.907 31.777 1.00 43.21 630 ALA A N 1
ATOM 1997 C CA . ALA A 1 310 ? 22.032 41.837 32.130 1.00 48.07 630 ALA A CA 1
ATOM 1998 C C . ALA A 1 310 ? 23.418 42.389 32.423 1.00 60.21 630 ALA A C 1
ATOM 1999 O O . ALA A 1 310 ? 24.085 41.955 33.362 1.00 61.13 630 ALA A O 1
ATOM 2001 N N . LEU A 1 311 ? 23.843 43.359 31.622 1.00 61.95 631 LEU A N 1
ATOM 2002 C CA . LEU A 1 311 ? 25.130 44.010 31.830 1.00 65.38 631 LEU A CA 1
ATOM 2003 C C . LEU A 1 311 ? 25.026 45.065 32.938 1.00 70.72 631 LEU A C 1
ATOM 2004 O O . LEU A 1 311 ? 25.906 45.912 33.080 1.00 76.15 631 LEU A O 1
ATOM 2009 N N . SER A 1 312 ? 23.943 44.989 33.714 1.00 70.97 632 SER A N 1
ATOM 2010 C CA . SER A 1 312 ? 23.626 45.935 34.789 1.00 75.35 632 SER A CA 1
ATOM 2011 C C . SER A 1 312 ? 23.424 47.367 34.297 1.00 76.36 632 SER A C 1
ATOM 2012 O O . SER A 1 312 ? 24.361 48.019 33.837 1.00 83.14 632 SER A O 1
#

Secondary structure (DSSP, 8-state):
----TT-----HHHHHHHHHHHHHTT-SEEEEEEE-TTT--EEEEEEEESSSSPPPTTT--B--GGGGHHHHHHHHHH---HHHHHHHT-HHHHHHHHHHH-HHHHHHHHHHTT---TT--SSS-HHHHH--TTS-S--B-HHHHHHHHHHHHTTTEEGGGTSEESS-HHHHHHHH--HHHHHSSTTGGG-BTTB--EEEEEEEE-STT-EEEEEEEEESTTS-SEEEEEEEES--EEETTEEE-SHHHHHHHHHHHH--TT-

CATH classification: 3.40.710.10

B-factor: mean 45.65, std 20.27, range [18.81, 120.91]

Nearest PDB structures (foldseek):
  4ztk-assembly1_A  TM=1.003E+00  e=3.482E-50  Legionella pneumophila subsp. pneumophila ATCC 43290
  4r23-assembly1_A  TM=8.146E-01  e=2.488E-15  Lancefieldella parvula DSM 20469
  4n1x-assembly1_A  TM=8.008E-01  e=6.274E-15  Lancefieldella parvula DSM 20469
  4ra7-assembly1_A  TM=8.043E-01  e=6.274E-15  Lancefieldella parvula DSM 20469
  4ra7-assembly2_B  TM=7.950E-01  e=2.726E-14  Lancefieldella parvula DSM 20469

Solvent-accessible surface area: 11574 Å² total

Sequence (263 aa):
EVDISHLDPRQQIVEKQITTAVKQYHAKSGVIAIADPQTGNIIAFAESSKNKGLESWKSRIFSPGSTIKPFIAAAAINSASLADAIAKSINVCLIRVSQEAGVPVIRKKLTEFGFDNSWWQADQSDDLQLAAALGENIPVTIESLIKSYAILANKGHSFDRGNSAIISETSTNSINHLENAVTNGTGKLAVIPGVSVAGKTGTVIENNDKYLALFAGYVPADNPRYVLLVVIEEGYFSKNGKTLVSGGELAAPVFRNVADALS